Protein AF-A0AAJ3R8R3-F1 (afdb_monomer_lite)

Radius of gyration: 24.09 Å; chains: 1; bounding box: 78×75×66 Å

Structure (mmCIF, N/CA/C/O backbone):
data_AF-A0AAJ3R8R3-F1
#
_entry.id   AF-A0AAJ3R8R3-F1
#
loop_
_atom_site.group_PDB
_atom_site.id
_atom_site.type_symbol
_atom_site.label_atom_id
_atom_site.label_alt_id
_atom_site.label_comp_id
_atom_site.label_asym_id
_atom_site.label_entity_id
_atom_site.label_seq_id
_atom_site.pdbx_PDB_ins_code
_atom_site.Cartn_x
_atom_site.Cartn_y
_atom_site.Cartn_z
_atom_site.occupancy
_atom_site.B_iso_or_equiv
_atom_site.auth_seq_id
_atom_site.auth_comp_id
_atom_site.auth_asym_id
_atom_site.auth_atom_id
_atom_site.pdbx_PDB_model_num
ATOM 1 N N . MET A 1 1 ? 52.084 -50.255 22.410 1.00 31.31 1 MET A N 1
ATOM 2 C CA . MET A 1 1 ? 51.643 -51.134 21.294 1.00 31.31 1 MET A CA 1
ATOM 3 C C . MET A 1 1 ? 50.568 -52.070 21.833 1.00 31.31 1 MET A C 1
ATOM 5 O O . MET A 1 1 ? 50.854 -52.725 22.816 1.00 31.31 1 MET A O 1
ATOM 9 N N . LYS A 1 2 ? 49.337 -52.185 21.329 1.00 36.75 2 LYS A N 1
ATOM 10 C CA . LYS A 1 2 ? 48.644 -51.647 20.146 1.00 36.75 2 LYS A CA 1
ATOM 11 C C . LYS A 1 2 ? 47.173 -51.411 20.532 1.00 36.75 2 LYS A C 1
ATOM 13 O O . LYS A 1 2 ? 46.560 -52.269 21.164 1.00 36.75 2 LYS A O 1
ATOM 18 N N . GLU A 1 3 ? 46.642 -50.258 20.144 1.00 35.78 3 GLU A N 1
ATOM 19 C CA . GLU A 1 3 ? 45.246 -49.856 20.326 1.00 35.78 3 GLU A CA 1
ATOM 20 C C . GLU A 1 3 ? 44.286 -50.652 19.428 1.00 35.78 3 GLU A C 1
ATOM 22 O O . GLU A 1 3 ? 44.607 -51.024 18.298 1.00 35.78 3 GLU A O 1
ATOM 27 N N . LYS A 1 4 ? 43.080 -50.897 19.954 1.00 41.34 4 LYS A N 1
ATOM 28 C CA . LYS A 1 4 ? 41.951 -51.545 19.277 1.00 41.34 4 LYS A CA 1
ATOM 29 C C . LYS A 1 4 ? 41.129 -50.491 18.531 1.00 41.34 4 LYS A C 1
ATOM 31 O O . LYS A 1 4 ? 40.442 -49.695 19.163 1.00 41.34 4 LYS A O 1
ATOM 36 N N . ILE A 1 5 ? 41.130 -50.522 17.199 1.00 40.84 5 ILE A N 1
ATOM 37 C CA . ILE A 1 5 ? 40.278 -49.647 16.378 1.00 40.84 5 ILE A CA 1
ATOM 38 C C . ILE A 1 5 ? 38.958 -50.366 16.060 1.00 40.84 5 ILE A C 1
ATOM 40 O O . ILE A 1 5 ? 38.910 -51.294 15.254 1.00 40.84 5 ILE A O 1
ATOM 44 N N . LYS A 1 6 ? 37.871 -49.915 16.699 1.00 37.34 6 LYS A N 1
ATOM 45 C CA . LYS A 1 6 ? 36.475 -50.260 16.376 1.00 37.34 6 LYS A CA 1
ATOM 46 C C . LYS A 1 6 ? 36.040 -49.453 15.143 1.00 37.34 6 LYS A C 1
ATOM 48 O O . LYS A 1 6 ? 35.915 -48.235 15.219 1.00 37.34 6 LYS A O 1
ATOM 53 N N . ARG A 1 7 ? 35.790 -50.117 14.008 1.00 35.84 7 ARG A N 1
ATOM 54 C CA . ARG A 1 7 ? 35.183 -49.498 12.813 1.00 35.84 7 ARG A CA 1
ATOM 55 C C . ARG A 1 7 ? 33.665 -49.389 12.997 1.00 35.84 7 ARG A C 1
ATOM 57 O O . ARG A 1 7 ? 32.974 -50.397 13.088 1.00 35.84 7 ARG A O 1
ATOM 64 N N . SER A 1 8 ? 33.169 -48.156 13.057 1.00 40.25 8 SER A N 1
ATOM 65 C CA . SER A 1 8 ? 31.746 -47.806 13.040 1.00 40.25 8 SER A CA 1
ATOM 66 C C . SER A 1 8 ? 31.240 -47.775 11.594 1.00 40.25 8 SER A C 1
ATOM 68 O O . SER A 1 8 ? 31.761 -47.026 10.768 1.00 40.25 8 SER A O 1
ATOM 70 N N . ILE A 1 9 ? 30.247 -48.610 11.280 1.00 39.56 9 ILE A N 1
ATOM 71 C CA . ILE A 1 9 ? 29.549 -48.643 9.989 1.00 39.56 9 ILE A CA 1
ATOM 72 C C . ILE A 1 9 ? 28.417 -47.611 10.051 1.00 39.56 9 ILE A C 1
ATOM 74 O O . ILE A 1 9 ? 27.448 -47.779 10.791 1.00 39.56 9 ILE A O 1
ATOM 78 N N . LYS A 1 10 ? 28.540 -46.529 9.278 1.00 35.03 10 LYS A N 1
ATOM 79 C CA . LYS A 1 10 ? 27.526 -45.472 9.175 1.00 35.03 10 LYS A CA 1
ATOM 80 C C . LYS A 1 10 ? 26.473 -45.897 8.141 1.00 35.03 10 LYS A C 1
ATOM 82 O O . LYS A 1 10 ? 26.783 -46.004 6.959 1.00 35.03 10 LYS A O 1
ATOM 87 N N . LYS A 1 11 ? 25.244 -46.176 8.592 1.00 35.88 11 LYS A N 1
ATOM 88 C CA . LYS A 1 11 ? 24.083 -46.461 7.728 1.00 35.88 11 LYS A CA 1
ATOM 89 C C . LYS A 1 11 ? 23.786 -45.248 6.838 1.00 35.88 11 LYS A C 1
ATOM 91 O O . LYS A 1 11 ? 23.573 -44.151 7.349 1.00 35.88 11 LYS A O 1
ATOM 96 N N . ILE A 1 12 ? 23.763 -45.462 5.526 1.00 39.34 12 ILE A N 1
ATOM 97 C CA . ILE A 1 12 ? 23.314 -44.502 4.514 1.00 39.34 12 ILE A CA 1
ATOM 98 C C . ILE A 1 12 ? 21.878 -44.898 4.160 1.00 39.34 12 ILE A C 1
ATOM 100 O O . ILE A 1 12 ? 21.658 -46.000 3.662 1.00 39.34 12 ILE A O 1
ATOM 104 N N . SER A 1 13 ? 20.903 -44.039 4.461 1.00 31.86 13 SER A N 1
ATOM 105 C CA . SER A 1 13 ? 19.534 -44.213 3.961 1.00 31.86 13 SER A CA 1
ATOM 106 C C . SER A 1 13 ? 19.459 -43.771 2.496 1.00 31.86 13 SER A C 1
ATOM 108 O O . SER A 1 13 ? 20.036 -42.734 2.157 1.00 31.86 13 SER A O 1
ATOM 110 N N . PRO A 1 14 ? 18.744 -44.505 1.629 1.00 35.38 14 PRO A N 1
ATOM 111 C CA . PRO A 1 14 ? 18.555 -44.114 0.241 1.00 35.38 14 PRO A CA 1
ATOM 112 C C . PRO A 1 14 ? 17.617 -42.903 0.164 1.00 35.38 14 PRO A C 1
ATOM 114 O O . PRO A 1 14 ? 16.479 -42.944 0.629 1.00 35.38 14 PRO A O 1
ATOM 117 N N . VAL A 1 15 ? 18.108 -41.812 -0.424 1.00 37.81 15 VAL A N 1
ATOM 118 C CA . VAL A 1 15 ? 17.296 -40.647 -0.785 1.00 37.81 15 VAL A CA 1
ATOM 119 C C . VAL A 1 15 ? 16.516 -41.011 -2.046 1.00 37.81 15 VAL A C 1
ATOM 121 O O . VAL A 1 15 ? 17.077 -41.079 -3.137 1.00 37.81 15 VAL A O 1
ATOM 124 N N . GLY A 1 16 ? 15.222 -41.283 -1.885 1.00 33.12 16 GLY A N 1
ATOM 125 C CA . GLY A 1 16 ? 14.287 -41.400 -2.998 1.00 33.12 16 GLY A CA 1
ATOM 126 C C . GLY A 1 16 ? 14.051 -40.026 -3.621 1.00 33.12 16 GLY A C 1
ATOM 127 O O . GLY A 1 16 ? 13.459 -39.149 -2.996 1.00 33.12 16 GLY A O 1
ATOM 128 N N . ILE A 1 17 ? 14.530 -39.836 -4.848 1.00 36.50 17 ILE A N 1
ATOM 129 C CA . ILE A 1 17 ? 14.216 -38.672 -5.677 1.00 36.50 17 ILE A CA 1
ATOM 130 C C . ILE A 1 17 ? 12.823 -38.902 -6.267 1.00 36.50 17 ILE A C 1
ATOM 132 O O . ILE A 1 17 ? 12.661 -39.686 -7.199 1.00 36.50 17 ILE A O 1
ATOM 136 N N . ALA A 1 18 ? 11.817 -38.219 -5.726 1.00 36.91 18 ALA A N 1
ATOM 137 C CA . ALA A 1 18 ? 10.529 -38.061 -6.388 1.00 36.91 18 ALA A CA 1
ATOM 138 C C . ALA A 1 18 ? 10.580 -36.789 -7.250 1.00 36.91 18 ALA A C 1
ATOM 140 O O . ALA A 1 18 ? 10.457 -35.672 -6.753 1.00 36.91 18 ALA A O 1
ATOM 141 N N . MET A 1 19 ? 10.807 -36.974 -8.551 1.00 36.62 19 MET A N 1
ATOM 142 C CA . MET A 1 19 ? 10.540 -35.977 -9.588 1.00 36.62 19 MET A CA 1
ATOM 143 C C . MET A 1 19 ? 9.034 -35.979 -9.870 1.00 36.62 19 MET A C 1
ATOM 145 O O . MET A 1 19 ? 8.511 -36.943 -10.420 1.00 36.62 19 MET A O 1
ATOM 149 N N . GLY A 1 20 ? 8.338 -34.911 -9.487 1.00 28.27 20 GLY A N 1
ATOM 150 C CA . GLY A 1 20 ? 6.910 -34.738 -9.742 1.00 28.27 20 GLY A CA 1
ATOM 151 C C . GLY A 1 20 ? 6.510 -33.283 -9.542 1.00 28.27 20 GLY A C 1
ATOM 152 O O . GLY A 1 20 ? 6.538 -32.767 -8.432 1.00 28.27 20 GLY A O 1
ATOM 153 N N . ILE A 1 21 ? 6.215 -32.615 -10.651 1.00 37.09 21 ILE A N 1
ATOM 154 C CA . ILE A 1 21 ? 5.969 -31.180 -10.787 1.00 37.09 21 ILE A CA 1
ATOM 155 C C . ILE A 1 21 ? 4.691 -30.764 -10.044 1.00 37.09 21 ILE A C 1
ATOM 157 O O . ILE A 1 21 ? 3.623 -31.307 -10.310 1.00 37.09 21 ILE A O 1
ATOM 161 N N . LEU A 1 22 ? 4.777 -29.713 -9.223 1.00 26.36 22 LEU A N 1
ATOM 162 C CA . LEU A 1 22 ? 3.647 -28.819 -8.967 1.00 26.36 22 LEU A CA 1
ATOM 163 C C . LEU A 1 22 ? 4.169 -27.382 -8.833 1.00 26.36 22 LEU A C 1
ATOM 165 O O . LEU A 1 22 ? 4.669 -26.968 -7.789 1.00 26.36 22 LEU A O 1
ATOM 169 N N . PHE A 1 23 ? 4.089 -26.620 -9.925 1.00 32.09 23 PHE A N 1
ATOM 170 C CA . PHE A 1 23 ? 4.311 -25.177 -9.896 1.00 32.09 23 PHE A CA 1
ATOM 171 C C . PHE A 1 23 ? 3.122 -24.503 -9.206 1.00 32.09 23 PHE A C 1
ATOM 173 O O . PHE A 1 23 ? 2.176 -24.068 -9.855 1.00 32.09 23 PHE A O 1
ATOM 180 N N . SER A 1 24 ? 3.186 -24.376 -7.886 1.00 27.67 24 SER A N 1
ATOM 181 C CA . SER A 1 24 ? 2.557 -23.257 -7.190 1.00 27.67 24 SER A CA 1
ATOM 182 C C . SER A 1 24 ? 3.660 -22.251 -6.878 1.00 27.67 24 SER A C 1
ATOM 184 O O . SER A 1 24 ? 4.402 -22.417 -5.909 1.00 27.67 24 SER A O 1
ATOM 186 N N . PHE A 1 25 ? 3.805 -21.215 -7.706 1.00 30.83 25 PHE A N 1
ATOM 187 C CA . PHE A 1 25 ? 4.565 -20.023 -7.328 1.00 30.83 25 PHE A CA 1
ATOM 188 C C . PHE A 1 25 ? 3.803 -19.286 -6.217 1.00 30.83 25 PHE A C 1
ATOM 190 O O . PHE A 1 25 ? 3.209 -18.243 -6.452 1.00 30.83 25 PHE A O 1
ATOM 197 N N . ASN A 1 26 ? 3.836 -19.818 -4.998 1.00 33.19 26 ASN A N 1
ATOM 198 C CA . ASN A 1 26 ? 3.834 -18.971 -3.818 1.00 33.19 26 ASN A CA 1
ATOM 199 C C . ASN A 1 26 ? 5.307 -18.792 -3.458 1.00 33.19 26 ASN A C 1
ATOM 201 O O . ASN A 1 26 ? 5.877 -19.673 -2.807 1.00 33.19 26 ASN A O 1
ATOM 205 N N . PRO A 1 27 ? 5.979 -17.713 -3.906 1.00 33.25 27 PRO A N 1
ATOM 206 C CA . PRO A 1 27 ? 7.233 -17.369 -3.275 1.00 33.25 27 PRO A CA 1
ATOM 207 C C . PRO A 1 27 ? 6.868 -17.101 -1.819 1.00 33.25 27 PRO A C 1
ATOM 209 O O . PRO A 1 27 ? 6.157 -16.145 -1.528 1.00 33.25 27 PRO A O 1
ATOM 212 N N . ILE A 1 28 ? 7.296 -17.982 -0.916 1.00 33.69 28 ILE A N 1
ATOM 213 C CA . ILE A 1 28 ? 7.279 -17.701 0.514 1.00 33.69 28 ILE A CA 1
ATOM 214 C C . ILE A 1 28 ? 8.144 -16.452 0.662 1.00 33.69 28 ILE A C 1
ATOM 216 O O . ILE A 1 28 ? 9.376 -16.523 0.665 1.00 33.69 28 ILE A O 1
ATOM 220 N N . THR A 1 29 ? 7.503 -15.287 0.681 1.00 42.97 29 THR A N 1
ATOM 221 C CA . THR A 1 29 ? 8.125 -14.027 1.038 1.00 42.97 29 THR A CA 1
ATOM 222 C C . THR A 1 29 ? 8.655 -14.233 2.443 1.00 42.97 29 THR A C 1
ATOM 224 O O . THR A 1 29 ? 7.898 -14.361 3.403 1.00 42.97 29 THR A O 1
ATOM 227 N N . LYS A 1 30 ? 9.980 -14.345 2.574 1.00 35.94 30 LYS A N 1
ATOM 228 C CA . LYS A 1 30 ? 10.634 -14.311 3.879 1.00 35.94 30 LYS A CA 1
ATOM 229 C C . LYS A 1 30 ? 10.468 -12.900 4.425 1.00 35.94 30 LYS A C 1
ATOM 231 O O . LYS A 1 30 ? 11.287 -12.019 4.179 1.00 35.94 30 LYS A O 1
ATOM 236 N N . HIS A 1 31 ? 9.364 -12.691 5.123 1.00 49.00 31 HIS A N 1
ATOM 237 C CA . HIS A 1 31 ? 9.111 -11.499 5.905 1.00 49.00 31 HIS A CA 1
ATOM 238 C C . HIS A 1 31 ? 10.195 -11.404 6.983 1.00 49.00 31 HIS A C 1
ATOM 240 O O . HIS A 1 31 ? 10.343 -12.304 7.812 1.00 49.00 31 HIS A O 1
ATOM 246 N N . LYS A 1 32 ? 10.998 -10.336 6.958 1.00 50.78 32 LYS A N 1
ATOM 247 C CA . LYS A 1 32 ? 11.894 -10.017 8.073 1.00 50.78 32 LYS A CA 1
ATOM 248 C C . LYS A 1 32 ? 11.015 -9.496 9.206 1.00 50.78 32 LYS A C 1
ATOM 250 O O . LYS A 1 32 ? 10.553 -8.357 9.173 1.00 50.78 32 LYS A O 1
ATOM 255 N N . VAL A 1 33 ? 10.723 -10.375 10.157 1.00 49.41 33 VAL A N 1
ATOM 256 C CA . VAL A 1 33 ? 9.962 -10.066 11.373 1.00 49.41 33 VAL A CA 1
ATOM 257 C C . VAL A 1 33 ? 10.793 -9.107 12.229 1.00 49.41 33 VAL A C 1
ATOM 259 O O . VAL A 1 33 ? 11.976 -9.367 12.466 1.00 49.41 33 VAL A O 1
ATOM 262 N N . LYS A 1 34 ? 10.213 -7.979 12.659 1.00 50.12 34 LYS A N 1
ATOM 263 C CA . LYS A 1 34 ? 10.862 -7.056 13.602 1.00 50.12 34 LYS A CA 1
ATOM 264 C C . LYS A 1 34 ? 10.265 -7.262 14.990 1.00 50.12 34 LYS A C 1
ATOM 266 O O . LYS A 1 34 ? 9.080 -7.060 15.192 1.00 50.12 34 LYS A O 1
ATOM 271 N N . ALA A 1 35 ? 11.125 -7.620 15.935 1.00 37.25 35 ALA A N 1
ATOM 272 C CA . ALA A 1 35 ? 10.777 -8.217 17.223 1.00 37.25 35 ALA A CA 1
ATOM 273 C C . ALA A 1 35 ? 10.033 -7.333 18.251 1.00 37.25 35 ALA A C 1
ATOM 275 O O . ALA A 1 35 ? 9.849 -7.795 19.368 1.00 37.25 35 ALA A O 1
ATOM 276 N N . ASP A 1 36 ? 9.624 -6.099 17.937 1.00 39.09 36 ASP A N 1
ATOM 277 C CA . ASP A 1 36 ? 9.256 -5.129 18.989 1.00 39.09 36 ASP A CA 1
ATOM 278 C C . ASP A 1 36 ? 7.780 -4.686 19.014 1.00 39.09 36 ASP A C 1
ATOM 280 O O . ASP A 1 36 ? 7.399 -3.875 19.849 1.00 39.09 36 ASP A O 1
ATOM 284 N N . VAL A 1 37 ? 6.910 -5.168 18.113 1.00 53.78 37 VAL A N 1
ATOM 285 C CA . VAL A 1 37 ? 5.520 -4.649 18.042 1.00 53.78 37 VAL A CA 1
ATOM 286 C C . VAL A 1 37 ? 4.477 -5.695 17.610 1.00 53.78 37 VAL A C 1
ATOM 288 O O . VAL A 1 37 ? 3.338 -5.340 17.297 1.00 53.78 37 VAL A O 1
ATOM 291 N N . ASP A 1 38 ? 4.831 -6.979 17.582 1.00 59.72 38 ASP A N 1
ATOM 292 C CA . ASP A 1 38 ? 3.936 -8.020 17.070 1.00 59.72 38 ASP A CA 1
ATOM 293 C C . ASP A 1 38 ? 3.019 -8.560 18.175 1.00 59.72 38 ASP A C 1
ATOM 295 O O . ASP A 1 38 ? 3.469 -8.943 19.256 1.00 59.72 38 ASP A O 1
ATOM 299 N N . THR A 1 39 ? 1.720 -8.605 17.890 1.00 73.19 39 THR A N 1
ATOM 300 C CA . THR A 1 39 ? 0.738 -9.359 18.676 1.00 73.19 39 THR A CA 1
ATOM 301 C C . THR A 1 39 ? 0.303 -10.591 17.877 1.00 73.19 39 THR A C 1
ATOM 303 O O . THR A 1 39 ? 0.717 -10.780 16.732 1.00 73.19 39 THR A O 1
ATOM 306 N N . ARG A 1 40 ? -0.511 -11.483 18.452 1.00 78.69 40 ARG A N 1
ATOM 307 C CA . ARG A 1 40 ? -1.018 -12.640 17.684 1.00 78.69 40 ARG A CA 1
ATOM 308 C C . ARG A 1 40 ? -1.893 -12.193 16.511 1.00 78.69 40 ARG A C 1
ATOM 310 O O . ARG A 1 40 ? -1.957 -12.866 15.487 1.00 78.69 40 ARG A O 1
ATOM 317 N N . GLU A 1 41 ? -2.532 -11.046 16.679 1.00 86.81 41 GLU A N 1
ATOM 318 C CA . GLU A 1 41 ? -3.542 -10.480 15.803 1.00 86.81 41 GLU A CA 1
ATOM 319 C C . GLU A 1 41 ? -2.948 -9.498 14.787 1.00 86.81 41 GLU A C 1
ATOM 321 O O . GLU A 1 41 ? -3.531 -9.300 13.721 1.00 86.81 41 GLU A O 1
ATOM 326 N N . THR A 1 42 ? -1.796 -8.883 15.088 1.00 89.75 42 THR A N 1
ATOM 327 C CA . THR A 1 42 ? -1.145 -7.906 14.205 1.00 89.75 42 THR A CA 1
ATOM 328 C C . THR A 1 42 ? 0.361 -8.121 14.089 1.00 89.75 42 THR A C 1
ATOM 330 O O . THR A 1 42 ? 1.045 -8.344 15.083 1.00 89.75 42 THR A O 1
ATOM 333 N N . ILE A 1 43 ? 0.894 -8.020 12.868 1.00 92.44 43 ILE A N 1
ATOM 334 C CA . ILE A 1 43 ? 2.323 -8.210 12.577 1.00 92.44 43 ILE A CA 1
ATOM 335 C C . ILE A 1 43 ? 2.863 -7.023 11.783 1.00 92.44 43 ILE A C 1
ATOM 337 O O . ILE A 1 43 ? 2.332 -6.691 10.722 1.00 92.44 43 ILE A O 1
ATOM 341 N N . LEU A 1 44 ? 3.951 -6.411 12.248 1.00 93.62 44 LEU A N 1
ATOM 342 C CA . LEU A 1 44 ? 4.659 -5.353 11.533 1.00 93.62 44 LEU A CA 1
ATOM 343 C C . LEU A 1 44 ? 5.847 -5.935 10.756 1.00 93.62 44 LEU A C 1
ATOM 345 O O . LEU A 1 44 ? 6.810 -6.453 11.321 1.00 93.62 44 LEU A O 1
ATOM 349 N N . THR A 1 45 ? 5.829 -5.800 9.431 1.00 93.50 45 THR A N 1
ATOM 350 C CA . THR A 1 45 ? 6.860 -6.391 8.568 1.00 93.50 45 THR A CA 1
ATOM 351 C C . THR A 1 45 ? 7.242 -5.507 7.375 1.00 93.50 45 THR A C 1
ATOM 353 O O . THR A 1 45 ? 6.780 -4.374 7.243 1.00 93.50 45 THR A O 1
ATOM 356 N N . THR A 1 46 ? 8.150 -6.000 6.532 1.00 92.88 46 THR A N 1
ATOM 357 C CA . THR A 1 46 ? 8.608 -5.382 5.279 1.00 92.88 46 THR A CA 1
ATOM 358 C C . THR A 1 46 ? 8.158 -6.209 4.064 1.00 92.88 46 THR A C 1
ATOM 360 O O . THR A 1 46 ? 7.398 -7.176 4.202 1.00 92.88 46 THR A O 1
ATOM 363 N N . PHE A 1 47 ? 8.579 -5.822 2.856 1.00 90.44 47 PHE A N 1
ATOM 364 C CA . PHE A 1 47 ? 8.097 -6.385 1.584 1.00 90.44 47 PHE A CA 1
ATOM 365 C C . PHE A 1 47 ? 9.035 -7.446 0.980 1.00 90.44 47 PHE A C 1
ATOM 367 O O . PHE A 1 47 ? 8.769 -7.971 -0.105 1.00 90.44 47 PHE A O 1
ATOM 374 N N . GLY A 1 48 ? 10.124 -7.774 1.679 1.00 88.12 48 GLY A N 1
ATOM 375 C CA . GLY A 1 48 ? 11.152 -8.710 1.230 1.00 88.12 48 GLY A CA 1
ATOM 376 C C . GLY A 1 48 ? 12.261 -8.036 0.421 1.00 88.12 48 GLY A C 1
ATOM 377 O O . GLY A 1 48 ? 12.132 -6.896 -0.022 1.00 88.12 48 GLY A O 1
ATOM 378 N N . ASP A 1 49 ? 13.362 -8.761 0.214 1.00 87.56 49 ASP A N 1
ATOM 379 C CA . ASP A 1 49 ? 14.654 -8.179 -0.181 1.00 87.56 49 ASP A CA 1
ATOM 380 C C . ASP A 1 49 ? 14.613 -7.325 -1.467 1.00 87.56 49 ASP A C 1
ATOM 382 O O . ASP A 1 49 ? 15.241 -6.264 -1.500 1.00 87.56 49 ASP A O 1
ATOM 386 N N . THR A 1 50 ? 13.836 -7.724 -2.487 1.00 88.94 50 THR A N 1
ATOM 387 C CA . THR A 1 50 ? 13.644 -6.950 -3.733 1.00 88.94 50 THR A CA 1
ATOM 388 C C . THR A 1 50 ? 13.148 -5.533 -3.451 1.00 88.94 50 THR A C 1
ATOM 390 O O . THR A 1 50 ? 13.749 -4.540 -3.862 1.00 88.94 50 THR A O 1
ATOM 393 N N . TYR A 1 51 ? 12.020 -5.439 -2.745 1.00 90.88 51 TYR A N 1
ATOM 394 C CA . TYR A 1 51 ? 11.351 -4.175 -2.477 1.00 90.88 51 TYR A CA 1
ATOM 395 C C . TYR A 1 51 ? 12.097 -3.405 -1.392 1.00 90.88 51 TYR A C 1
ATOM 397 O O . TYR A 1 51 ? 12.262 -2.200 -1.524 1.00 90.88 51 TYR A O 1
ATOM 405 N N . ASP A 1 52 ? 12.620 -4.086 -0.373 1.00 90.69 52 ASP A N 1
ATOM 406 C CA . ASP A 1 52 ? 13.394 -3.463 0.702 1.00 90.69 52 ASP A CA 1
ATOM 407 C C . ASP A 1 52 ? 14.665 -2.786 0.164 1.00 90.69 52 ASP A C 1
ATOM 409 O O . ASP A 1 52 ? 15.067 -1.736 0.666 1.00 90.69 52 ASP A O 1
ATOM 413 N N . THR A 1 53 ? 15.290 -3.362 -0.868 1.00 92.38 53 THR A N 1
ATOM 414 C CA . THR A 1 53 ? 16.415 -2.735 -1.579 1.00 92.38 53 THR A CA 1
ATOM 415 C C . THR A 1 53 ? 15.933 -1.548 -2.404 1.00 92.38 53 THR A C 1
ATOM 417 O O . THR A 1 53 ? 16.450 -0.444 -2.246 1.00 92.38 53 THR A O 1
ATOM 420 N N . PHE A 1 54 ? 14.892 -1.741 -3.220 1.00 92.38 54 PHE A N 1
ATOM 421 C CA . PHE A 1 54 ? 14.321 -0.681 -4.052 1.00 92.38 54 PHE A CA 1
ATOM 422 C C . PHE A 1 54 ? 13.894 0.550 -3.238 1.00 92.38 54 PHE A C 1
ATOM 424 O O . PHE A 1 54 ? 14.124 1.686 -3.647 1.00 92.38 54 PHE A O 1
ATOM 431 N N . LEU A 1 55 ? 13.287 0.351 -2.072 1.00 91.44 55 LEU A N 1
ATOM 432 C CA . LEU A 1 55 ? 12.783 1.421 -1.208 1.00 91.44 55 LEU A CA 1
ATOM 433 C C . LEU A 1 55 ? 13.901 2.219 -0.522 1.00 91.44 55 LEU A C 1
ATOM 435 O O . LEU A 1 55 ? 13.661 3.334 -0.070 1.00 91.44 55 LEU A O 1
ATOM 439 N N . LYS A 1 56 ? 15.127 1.688 -0.490 1.00 92.19 56 LYS A N 1
ATOM 440 C CA . LYS A 1 56 ? 16.325 2.395 -0.009 1.00 92.19 56 LYS A CA 1
ATOM 441 C C . LYS A 1 56 ? 17.085 3.119 -1.116 1.00 92.19 56 LYS A C 1
ATOM 443 O O . LYS A 1 56 ? 17.983 3.901 -0.812 1.00 92.19 56 LYS A O 1
ATOM 448 N N . GLU A 1 57 ? 16.771 2.851 -2.384 1.00 90.62 57 GLU A N 1
ATOM 449 C CA . GLU A 1 57 ? 17.385 3.575 -3.495 1.00 90.62 57 GLU A CA 1
ATOM 450 C C . GLU A 1 57 ? 17.077 5.077 -3.398 1.00 90.62 57 GLU A C 1
ATOM 452 O O . GLU A 1 57 ? 15.971 5.442 -2.983 1.00 90.62 57 GLU A O 1
ATOM 457 N N . PRO A 1 58 ? 17.995 5.949 -3.855 1.00 89.00 58 PRO A N 1
ATOM 458 C CA . PRO A 1 58 ? 17.741 7.378 -3.936 1.00 89.00 58 PRO A CA 1
ATOM 459 C C . PRO A 1 58 ? 16.449 7.694 -4.690 1.00 89.00 58 PRO A C 1
ATOM 461 O O . PRO A 1 58 ? 16.062 7.006 -5.644 1.00 89.00 58 PRO A O 1
ATOM 464 N N . PHE A 1 59 ? 15.789 8.768 -4.270 1.00 89.31 59 PHE A N 1
ATOM 465 C CA . PHE A 1 59 ? 14.609 9.261 -4.954 1.00 89.31 59 PHE A CA 1
ATOM 466 C C . PHE A 1 59 ? 14.939 9.649 -6.400 1.00 89.31 59 PHE A C 1
ATOM 468 O O . PHE A 1 59 ? 15.907 10.357 -6.677 1.00 89.31 59 PHE A O 1
ATOM 475 N N . VAL A 1 60 ? 14.104 9.183 -7.326 1.00 86.12 60 VAL A N 1
ATOM 476 C CA . VAL A 1 60 ? 14.153 9.540 -8.743 1.00 86.12 60 VAL A CA 1
ATOM 477 C C . VAL A 1 60 ? 12.751 9.951 -9.147 1.00 86.12 60 VAL A C 1
ATOM 479 O O . VAL A 1 60 ? 11.800 9.194 -8.941 1.00 86.12 60 VAL A O 1
ATOM 482 N N . ILE A 1 61 ? 12.629 11.129 -9.756 1.00 88.12 61 ILE A N 1
ATOM 483 C CA . ILE A 1 61 ? 11.348 11.644 -10.235 1.00 88.12 61 ILE A CA 1
ATOM 484 C C . ILE A 1 61 ? 10.900 10.793 -11.426 1.00 88.12 61 ILE A C 1
ATOM 486 O O . ILE A 1 61 ? 11.365 10.960 -12.551 1.00 88.12 61 ILE A O 1
ATOM 490 N N . LEU A 1 62 ? 10.004 9.845 -11.161 1.00 87.62 62 LEU A N 1
ATOM 491 C CA . LEU A 1 62 ? 9.353 9.017 -12.182 1.00 87.62 62 LEU A CA 1
ATOM 492 C C . LEU A 1 62 ? 7.893 9.392 -12.389 1.00 87.62 62 LEU A C 1
ATOM 494 O O . LEU A 1 62 ? 7.287 8.948 -13.355 1.00 87.62 62 LEU A O 1
ATOM 498 N N . LEU A 1 63 ? 7.323 10.153 -11.466 1.00 92.88 63 LEU A N 1
ATOM 499 C CA . LEU A 1 63 ? 5.962 10.670 -11.431 1.00 92.88 63 LEU A CA 1
ATOM 500 C C . LEU A 1 63 ? 6.088 12.111 -10.935 1.00 92.88 63 LEU A C 1
ATOM 502 O O . LEU A 1 63 ? 6.978 12.365 -10.132 1.00 92.88 63 LEU A O 1
ATOM 506 N N . SER A 1 64 ? 5.281 13.055 -11.416 1.00 93.12 64 SER A N 1
ATOM 507 C CA . SER A 1 64 ? 5.318 14.410 -10.853 1.00 93.12 64 SER A CA 1
ATOM 508 C C . SER A 1 64 ? 4.649 14.434 -9.480 1.00 93.12 64 SER A C 1
ATOM 510 O O . SER A 1 64 ? 3.772 13.621 -9.199 1.00 93.12 64 SER A O 1
ATOM 512 N N . GLU A 1 65 ? 5.009 15.401 -8.640 1.00 94.88 65 GLU A N 1
ATOM 513 C CA . GLU A 1 65 ? 4.374 15.570 -7.330 1.00 94.88 65 GLU A CA 1
ATOM 514 C C . GLU A 1 65 ? 2.864 15.817 -7.452 1.00 94.88 65 GLU A C 1
ATOM 516 O O . GLU A 1 65 ? 2.082 15.245 -6.702 1.00 94.88 65 GLU A O 1
ATOM 521 N N . GLN A 1 66 ? 2.438 16.613 -8.439 1.00 94.50 66 GLN A N 1
ATOM 522 C CA . GLN A 1 66 ? 1.019 16.852 -8.708 1.00 94.50 66 GLN A CA 1
ATOM 523 C C . GLN A 1 66 ? 0.284 15.543 -9.024 1.00 94.50 66 GLN A C 1
ATOM 525 O O . GLN A 1 66 ? -0.771 15.276 -8.458 1.00 94.50 66 GLN A O 1
ATOM 530 N N . SER A 1 67 ? 0.880 14.687 -9.854 1.00 94.06 67 SER A N 1
ATOM 531 C CA . SER A 1 67 ? 0.308 13.372 -10.157 1.00 94.06 67 SER A CA 1
ATOM 532 C C . SER A 1 67 ? 0.324 12.468 -8.916 1.00 94.06 67 SER A C 1
ATOM 534 O O . SER A 1 67 ? -0.645 11.781 -8.629 1.00 94.06 67 SER A O 1
ATOM 536 N N . ALA A 1 68 ? 1.387 12.504 -8.108 1.00 93.44 68 ALA A N 1
ATOM 537 C CA . ALA A 1 68 ? 1.459 11.753 -6.852 1.00 93.44 68 ALA A CA 1
ATOM 538 C C . ALA A 1 68 ? 0.436 12.222 -5.801 1.00 93.44 68 ALA A C 1
ATOM 540 O O . ALA A 1 68 ? 0.059 11.437 -4.931 1.00 93.44 68 ALA A O 1
ATOM 541 N N . LYS A 1 69 ? -0.015 13.479 -5.877 1.00 95.31 69 LYS A N 1
ATOM 542 C CA . LYS A 1 69 ? -1.046 14.067 -5.011 1.00 95.31 69 LYS A CA 1
ATOM 543 C C . LYS A 1 69 ? -2.466 13.733 -5.455 1.00 95.31 69 LYS A C 1
ATOM 545 O O . LYS A 1 69 ? -3.307 13.510 -4.592 1.00 95.31 69 LYS A O 1
ATOM 550 N N . TYR A 1 70 ? -2.726 13.721 -6.762 1.00 94.50 70 TYR A N 1
ATOM 551 C CA . TYR A 1 70 ? -4.097 13.733 -7.284 1.00 94.50 70 TYR A CA 1
ATOM 552 C C . TYR A 1 70 ? -4.457 12.542 -8.176 1.00 94.50 70 TYR A C 1
ATOM 554 O O . TYR A 1 70 ? -5.637 12.212 -8.283 1.00 94.50 70 TYR A O 1
ATOM 562 N N . ASP A 1 71 ? -3.483 11.870 -8.794 1.00 95.31 71 ASP A N 1
ATOM 563 C CA . ASP A 1 71 ? -3.777 10.706 -9.626 1.00 95.31 71 ASP A CA 1
ATOM 564 C C . ASP A 1 71 ? -4.039 9.482 -8.752 1.00 95.31 71 ASP A C 1
ATOM 566 O O . ASP A 1 71 ? -3.323 9.206 -7.784 1.00 95.31 71 ASP A O 1
ATOM 570 N N . TYR A 1 72 ? -5.028 8.695 -9.171 1.00 95.38 72 TYR A N 1
ATOM 571 C CA . TYR A 1 72 ? -5.481 7.499 -8.471 1.00 95.38 72 TYR A CA 1
ATOM 572 C C . TYR A 1 72 ? -5.482 6.288 -9.411 1.00 95.38 72 TYR A C 1
ATOM 574 O O . TYR A 1 72 ? -6.527 5.759 -9.785 1.00 95.38 72 TYR A O 1
ATOM 582 N N . THR A 1 73 ? -4.291 5.887 -9.872 1.00 96.00 73 THR A N 1
ATOM 583 C CA . THR A 1 73 ? -4.129 4.850 -10.909 1.00 96.00 73 THR A CA 1
ATOM 584 C C . THR A 1 73 ? -3.124 3.773 -10.510 1.00 96.00 73 THR A C 1
ATOM 586 O O . THR A 1 73 ? -2.196 4.027 -9.745 1.00 96.00 73 THR A O 1
ATOM 589 N N . ALA A 1 74 ? -3.266 2.571 -11.070 1.00 96.38 74 ALA A N 1
ATOM 590 C CA . ALA A 1 74 ? -2.377 1.441 -10.789 1.00 96.38 74 ALA A CA 1
ATOM 591 C C . ALA A 1 74 ? -0.916 1.678 -11.230 1.00 96.38 74 ALA A C 1
ATOM 593 O O . ALA A 1 74 ? 0.025 1.158 -10.632 1.00 96.38 74 ALA A O 1
ATOM 594 N N . ASN A 1 75 ? -0.694 2.552 -12.220 1.00 95.38 75 ASN A N 1
ATOM 595 C CA . ASN A 1 75 ? 0.650 2.973 -12.626 1.00 95.38 75 ASN A CA 1
ATOM 596 C C . ASN A 1 75 ? 1.390 3.758 -11.530 1.00 95.38 75 ASN A C 1
ATOM 598 O O . ASN A 1 75 ? 2.595 3.984 -11.660 1.00 95.38 75 ASN A O 1
ATOM 602 N N . ASN A 1 76 ? 0.718 4.184 -10.460 1.00 96.19 76 ASN A N 1
ATOM 603 C CA . ASN A 1 76 ? 1.363 4.841 -9.326 1.00 96.19 76 ASN A CA 1
ATOM 604 C C . ASN A 1 76 ? 2.015 3.847 -8.352 1.00 96.19 76 ASN A C 1
ATOM 606 O O . ASN A 1 76 ? 2.780 4.275 -7.483 1.00 96.19 76 ASN A O 1
ATOM 610 N N . GLU A 1 77 ? 1.788 2.538 -8.504 1.00 96.88 77 GLU A N 1
ATOM 611 C CA . GLU A 1 77 ? 2.456 1.536 -7.675 1.00 96.88 77 GLU A CA 1
ATOM 612 C C . GLU A 1 77 ? 3.984 1.612 -7.847 1.00 96.88 77 GLU A C 1
ATOM 614 O O . GLU A 1 77 ? 4.497 1.776 -8.954 1.00 96.88 77 GLU A O 1
ATOM 619 N N . ASN A 1 78 ? 4.717 1.539 -6.734 1.00 95.12 78 ASN A N 1
ATOM 620 C CA . ASN A 1 78 ? 6.168 1.731 -6.622 1.00 95.12 78 ASN A CA 1
ATOM 621 C C . ASN A 1 78 ? 6.671 3.125 -7.063 1.00 95.12 78 ASN A C 1
ATOM 623 O O . ASN A 1 78 ? 7.879 3.331 -7.186 1.00 95.12 78 ASN A O 1
ATOM 627 N N . ARG A 1 79 ? 5.768 4.091 -7.291 1.00 95.06 79 ARG A N 1
ATOM 628 C CA . ARG A 1 79 ? 6.087 5.490 -7.644 1.00 95.06 79 ARG A CA 1
ATOM 629 C C . ARG A 1 79 ? 5.509 6.485 -6.635 1.00 95.06 79 ARG A C 1
ATOM 631 O O . ARG A 1 79 ? 6.243 7.358 -6.187 1.00 95.06 79 ARG A O 1
ATOM 638 N N . ALA A 1 80 ? 4.242 6.332 -6.245 1.00 96.06 80 ALA A N 1
ATOM 639 C CA . ALA A 1 80 ? 3.585 7.127 -5.197 1.00 96.06 80 ALA A CA 1
ATOM 640 C C . ALA A 1 80 ? 3.025 6.293 -4.041 1.00 96.06 80 ALA A C 1
ATOM 642 O O . ALA A 1 80 ? 2.796 6.843 -2.970 1.00 96.06 80 ALA A O 1
ATOM 643 N N . TYR A 1 81 ? 2.825 4.988 -4.227 1.00 97.31 81 TYR A N 1
ATOM 644 C CA . TYR A 1 81 ? 2.415 4.082 -3.157 1.00 97.31 81 TYR A CA 1
ATOM 645 C C . TYR A 1 81 ? 3.079 2.715 -3.318 1.00 97.31 81 TYR A C 1
ATOM 647 O O . TYR A 1 81 ? 3.576 2.380 -4.393 1.00 97.31 81 TYR A O 1
ATOM 655 N N . LYS A 1 82 ? 3.048 1.893 -2.267 1.00 96.94 82 LYS A N 1
ATOM 656 C CA . LYS A 1 82 ? 3.393 0.470 -2.344 1.00 96.94 82 LYS A CA 1
ATOM 657 C C . LYS A 1 82 ? 2.212 -0.348 -1.859 1.00 96.94 82 LYS A C 1
ATOM 659 O O . LYS A 1 82 ? 1.788 -0.155 -0.728 1.00 96.94 82 LYS A O 1
ATOM 664 N N . ALA A 1 83 ? 1.701 -1.259 -2.681 1.00 97.38 83 ALA A N 1
ATOM 665 C CA . ALA A 1 83 ? 0.636 -2.157 -2.248 1.00 97.38 83 ALA A CA 1
ATOM 666 C C . ALA A 1 83 ? 1.100 -3.060 -1.091 1.00 97.38 83 ALA A C 1
ATOM 668 O O . ALA A 1 83 ? 2.260 -3.505 -1.123 1.00 97.38 83 ALA A O 1
ATOM 669 N N . PRO A 1 84 ? 0.236 -3.348 -0.100 1.00 97.19 84 PRO A N 1
ATOM 670 C CA . PRO A 1 84 ? 0.515 -4.371 0.895 1.00 97.19 84 PRO A CA 1
ATOM 671 C C . PRO A 1 84 ? 0.658 -5.748 0.235 1.00 97.19 84 PRO A C 1
ATOM 673 O O . PRO A 1 84 ? 0.333 -5.945 -0.935 1.00 97.19 84 PRO A O 1
ATOM 676 N N . THR A 1 85 ? 1.169 -6.715 0.987 1.00 94.31 85 THR A N 1
ATOM 677 C CA . THR A 1 85 ? 1.140 -8.117 0.558 1.00 94.31 85 THR A CA 1
ATOM 678 C C . THR A 1 85 ? -0.289 -8.639 0.684 1.00 94.31 85 THR A C 1
ATOM 680 O O . THR A 1 85 ? -0.920 -8.451 1.720 1.00 94.31 85 THR A O 1
ATOM 683 N N . PHE A 1 86 ? -0.796 -9.267 -0.374 1.00 96.44 86 PHE A N 1
ATOM 684 C CA . PHE A 1 86 ? -2.138 -9.845 -0.411 1.00 96.44 86 PHE A CA 1
ATOM 685 C C . PHE A 1 86 ? -2.052 -11.345 -0.135 1.00 96.44 86 PHE A C 1
ATOM 687 O O . PHE A 1 86 ? -1.580 -12.101 -0.984 1.00 96.44 86 PHE A O 1
ATOM 694 N N . ASN A 1 87 ? -2.491 -11.763 1.051 1.00 94.94 87 ASN A N 1
ATOM 695 C CA . ASN A 1 87 ? -2.530 -13.157 1.476 1.00 94.94 87 ASN A CA 1
ATOM 696 C C . ASN A 1 87 ? -3.883 -13.466 2.113 1.00 94.94 87 ASN A C 1
ATOM 698 O O . ASN A 1 87 ? -4.436 -12.651 2.849 1.00 94.94 87 ASN A O 1
ATOM 702 N N . LYS A 1 88 ? -4.389 -14.683 1.895 1.00 96.44 88 LYS A N 1
ATOM 703 C CA . LYS A 1 88 ? -5.557 -15.176 2.634 1.00 96.44 88 LYS A CA 1
ATOM 704 C C . LYS A 1 88 ? -5.258 -15.223 4.132 1.00 96.44 88 LYS A C 1
ATOM 706 O O . LYS A 1 88 ? -4.188 -15.670 4.536 1.00 96.44 88 LYS A O 1
ATOM 711 N N . GLY A 1 89 ? -6.232 -14.805 4.927 1.00 96.25 89 GLY A N 1
ATOM 712 C CA . GLY A 1 89 ? -6.138 -14.658 6.375 1.00 96.25 89 GLY A CA 1
ATOM 713 C C . GLY A 1 89 ? -5.483 -13.353 6.834 1.00 96.25 89 GLY A C 1
ATOM 714 O O . GLY A 1 89 ? -5.292 -13.184 8.033 1.00 96.25 89 GLY A O 1
ATOM 715 N N . GLU A 1 90 ? -5.119 -12.444 5.923 1.00 96.31 90 GLU A N 1
ATOM 716 C CA . GLU A 1 90 ? -4.403 -11.212 6.262 1.00 96.31 90 GLU A CA 1
ATOM 717 C C . GLU A 1 90 ? -5.025 -9.992 5.566 1.00 96.31 90 GLU A C 1
ATOM 719 O O . GLU A 1 90 ? -5.350 -10.022 4.378 1.00 96.31 90 GLU A O 1
ATOM 724 N N . PHE A 1 91 ? -5.144 -8.886 6.299 1.00 98.06 91 PHE A N 1
ATOM 725 C CA . PHE A 1 91 ? -5.445 -7.566 5.751 1.00 98.06 91 PHE A CA 1
ATOM 726 C C . PHE A 1 91 ? -4.244 -6.644 5.954 1.00 98.06 91 PHE A C 1
ATOM 728 O O . PHE A 1 91 ? -3.785 -6.446 7.078 1.00 98.06 91 PHE A O 1
ATOM 735 N N . GLY A 1 92 ? -3.716 -6.085 4.867 1.00 97.75 92 GLY A N 1
ATOM 736 C CA . GLY A 1 92 ? -2.484 -5.303 4.907 1.00 97.75 92 GLY A CA 1
ATOM 737 C C . GLY A 1 92 ? -2.702 -3.792 4.837 1.00 97.75 92 GLY A C 1
ATOM 738 O O . GLY A 1 92 ? -3.487 -3.302 4.025 1.00 97.75 92 GLY A O 1
ATOM 739 N N . ILE A 1 93 ? -1.938 -3.053 5.643 1.00 98.44 93 ILE A N 1
ATOM 740 C CA . ILE A 1 93 ? -1.824 -1.590 5.607 1.00 98.44 93 ILE A CA 1
ATOM 741 C C . ILE A 1 93 ? -0.350 -1.234 5.426 1.00 98.44 93 ILE A C 1
ATOM 743 O O . ILE A 1 93 ? 0.459 -1.446 6.327 1.00 98.44 93 ILE A O 1
ATOM 747 N N . SER A 1 94 ? 0.025 -0.700 4.271 1.00 98.31 94 SER A N 1
ATOM 748 C CA . SER A 1 94 ? 1.399 -0.300 3.954 1.00 98.31 94 SER A CA 1
ATOM 749 C C . SER A 1 94 ? 1.630 1.199 4.119 1.00 98.31 94 SER A C 1
ATOM 751 O O . SER A 1 94 ? 0.704 2.002 4.022 1.00 98.31 94 SER A O 1
ATOM 753 N N . VAL A 1 95 ? 2.890 1.591 4.322 1.00 98.31 95 VAL A N 1
ATOM 754 C CA . VAL A 1 95 ? 3.314 2.997 4.298 1.00 98.31 95 VAL A CA 1
ATOM 755 C C . VAL A 1 95 ? 4.389 3.209 3.247 1.00 98.31 95 VAL A C 1
ATOM 757 O O . VAL A 1 95 ? 5.409 2.515 3.205 1.00 98.31 95 VAL A O 1
ATOM 760 N N . TYR A 1 96 ? 4.176 4.221 2.415 1.00 97.38 96 TYR A N 1
ATOM 761 C CA . TYR A 1 96 ? 5.114 4.639 1.388 1.00 97.38 96 TYR A CA 1
ATOM 762 C C . TYR A 1 96 ? 5.283 6.157 1.414 1.00 97.38 96 TYR A C 1
ATOM 764 O O . TYR A 1 96 ? 4.336 6.903 1.622 1.00 97.38 96 TYR A O 1
ATOM 772 N N . ASP A 1 97 ? 6.510 6.599 1.180 1.00 97.25 97 ASP A N 1
ATOM 773 C CA . ASP A 1 97 ? 6.869 8.008 1.089 1.00 97.25 97 ASP A CA 1
ATOM 774 C C . ASP A 1 97 ? 7.308 8.251 -0.342 1.00 97.25 97 ASP A C 1
ATOM 776 O O . ASP A 1 97 ? 8.199 7.559 -0.841 1.00 97.25 97 ASP A O 1
ATOM 780 N N . TYR A 1 98 ? 6.676 9.214 -0.997 1.00 96.31 98 TYR A N 1
ATOM 781 C CA . TYR A 1 98 ? 6.965 9.577 -2.374 1.00 96.31 98 TYR A CA 1
ATOM 782 C C . TYR A 1 98 ? 8.435 9.965 -2.566 1.00 96.31 98 TYR A C 1
ATOM 784 O O . TYR A 1 98 ? 9.057 9.519 -3.528 1.00 96.31 98 TYR A O 1
ATOM 792 N N . TYR A 1 99 ? 9.021 10.697 -1.615 1.00 95.69 99 TYR A N 1
ATOM 793 C CA . TYR A 1 99 ? 10.427 11.104 -1.644 1.00 95.69 99 TYR A CA 1
ATOM 794 C C . TYR A 1 99 ? 11.386 10.027 -1.108 1.00 95.69 99 TYR A C 1
ATOM 796 O O . TYR A 1 99 ? 12.581 10.288 -0.975 1.00 95.69 99 TYR A O 1
ATOM 804 N N . LYS A 1 100 ? 10.891 8.820 -0.788 1.00 94.25 100 LYS A N 1
ATOM 805 C CA . LYS A 1 100 ? 11.646 7.728 -0.146 1.00 94.25 100 LYS A CA 1
ATOM 806 C C . LYS A 1 100 ? 12.381 8.149 1.136 1.00 94.25 100 LYS A C 1
ATOM 808 O O . LYS A 1 100 ? 13.442 7.612 1.472 1.00 94.25 100 LYS A O 1
ATOM 813 N N . ASN A 1 101 ? 11.818 9.097 1.881 1.00 95.25 101 ASN A N 1
ATOM 814 C CA . ASN A 1 101 ? 12.341 9.501 3.177 1.00 95.25 101 ASN A CA 1
ATOM 815 C C . ASN A 1 101 ? 12.224 8.339 4.179 1.00 95.25 101 ASN A C 1
ATOM 817 O O . ASN A 1 101 ? 11.130 7.972 4.605 1.00 95.25 101 ASN A O 1
ATOM 821 N N . GLN A 1 102 ? 13.364 7.791 4.605 1.00 92.44 102 GLN A N 1
ATOM 822 C CA . GLN A 1 102 ? 13.419 6.641 5.519 1.00 92.44 102 GLN A CA 1
ATOM 823 C C . GLN A 1 102 ? 12.886 6.953 6.928 1.00 92.44 102 GLN A C 1
ATOM 825 O O . GLN A 1 102 ? 12.547 6.037 7.678 1.00 92.44 102 GLN A O 1
ATOM 830 N N . ASN A 1 103 ? 12.794 8.236 7.287 1.00 95.25 103 ASN A N 1
ATOM 831 C CA . ASN A 1 103 ? 12.228 8.688 8.558 1.00 95.25 103 ASN A CA 1
ATOM 832 C C . ASN A 1 103 ? 10.714 8.920 8.482 1.00 95.25 103 ASN A C 1
ATOM 834 O O . ASN A 1 103 ? 10.081 9.143 9.514 1.00 95.25 103 ASN A O 1
ATOM 838 N N . PHE A 1 104 ? 10.122 8.872 7.286 1.00 96.75 104 PHE A N 1
ATOM 839 C CA . PHE A 1 104 ? 8.680 8.995 7.140 1.00 96.75 104 PHE A CA 1
ATOM 840 C C . PHE A 1 104 ? 7.976 7.817 7.807 1.00 96.75 104 PHE A C 1
ATOM 842 O O . PHE A 1 104 ? 8.381 6.656 7.683 1.00 96.75 104 PHE A O 1
ATOM 849 N N . SER A 1 105 ? 6.898 8.123 8.517 1.00 96.75 105 SER A N 1
ATOM 850 C CA . SER A 1 105 ? 6.054 7.127 9.154 1.00 96.75 105 SER A CA 1
ATOM 851 C C . SER A 1 105 ? 4.624 7.628 9.271 1.00 96.75 105 SER A C 1
ATOM 853 O O . SER A 1 105 ? 4.367 8.832 9.232 1.00 96.75 105 SER A O 1
ATOM 855 N N . LYS A 1 106 ? 3.695 6.687 9.409 1.00 97.19 106 LYS A N 1
ATOM 856 C CA . LYS A 1 106 ? 2.302 6.952 9.754 1.00 97.19 106 LYS A CA 1
ATOM 857 C C . LYS A 1 106 ? 1.971 6.222 11.040 1.00 97.19 106 LYS A C 1
ATOM 859 O O . LYS A 1 106 ? 2.359 5.069 11.234 1.00 97.19 106 LYS A O 1
ATOM 864 N N . LYS A 1 107 ? 1.263 6.922 11.914 1.00 95.75 107 LYS A N 1
ATOM 865 C CA . LYS A 1 107 ? 0.710 6.369 13.137 1.00 95.75 107 LYS A CA 1
ATOM 866 C C . LYS A 1 107 ? -0.723 5.955 12.846 1.00 95.75 107 LYS A C 1
ATOM 868 O O . LYS A 1 107 ? -1.473 6.736 12.274 1.00 95.75 107 LYS A O 1
ATOM 873 N N . ILE A 1 108 ? -1.079 4.746 13.241 1.00 95.44 108 ILE A N 1
ATOM 874 C CA . ILE A 1 108 ? -2.449 4.244 13.194 1.00 95.44 108 ILE A CA 1
ATOM 875 C C . ILE A 1 108 ? -2.849 3.797 14.591 1.00 95.44 108 ILE A C 1
ATOM 877 O O . ILE A 1 108 ? -1.995 3.427 15.405 1.00 95.44 108 ILE A O 1
ATOM 881 N N . LYS A 1 109 ? -4.141 3.840 14.879 1.00 93.69 109 LYS A N 1
ATOM 882 C CA . LYS A 1 109 ? -4.694 3.356 16.141 1.00 93.69 109 LYS A CA 1
ATOM 883 C C . LYS A 1 109 ? -5.508 2.101 15.873 1.00 93.69 109 LYS A C 1
ATOM 885 O O . LYS A 1 109 ? -6.285 2.064 14.929 1.00 93.69 109 LYS A O 1
ATOM 890 N N . VAL A 1 110 ? -5.280 1.072 16.676 1.00 93.94 110 VAL A N 1
ATOM 891 C CA . VAL A 1 110 ? -5.868 -0.260 16.530 1.00 93.94 110 VAL A CA 1
ATOM 892 C C . VAL A 1 110 ? -6.705 -0.546 17.767 1.00 93.94 110 VAL A C 1
ATOM 894 O O . VAL A 1 110 ? -6.207 -0.418 18.888 1.00 93.94 110 VAL A O 1
ATOM 897 N N . PHE A 1 111 ? -7.962 -0.918 17.558 1.00 91.88 111 PHE A N 1
ATOM 898 C CA . PHE A 1 111 ? -8.888 -1.360 18.593 1.00 91.88 111 PHE A CA 1
ATOM 899 C C . PHE A 1 111 ? -9.118 -2.855 18.408 1.00 91.88 111 PHE A C 1
ATOM 901 O O . PHE A 1 111 ? -9.513 -3.295 17.327 1.00 91.88 111 PHE A O 1
ATOM 908 N N . TYR A 1 112 ? -8.839 -3.618 19.456 1.00 90.44 112 TYR A N 1
ATOM 909 C CA . TYR A 1 112 ? -9.023 -5.062 19.489 1.00 90.44 112 TYR A CA 1
ATOM 910 C C . TYR A 1 112 ? -10.388 -5.408 20.101 1.00 90.44 112 TYR A C 1
ATOM 912 O O . TYR A 1 112 ? -10.955 -4.616 20.859 1.00 90.44 112 TYR A O 1
ATOM 920 N N . GLU A 1 113 ? -10.904 -6.601 19.795 1.00 84.94 113 GLU A N 1
ATOM 921 C CA . GLU A 1 113 ? -12.207 -7.074 20.298 1.00 84.94 113 GLU A CA 1
ATOM 922 C C . GLU A 1 113 ? -12.256 -7.188 21.831 1.00 84.94 113 GLU A C 1
ATOM 924 O O . GLU A 1 113 ? -13.307 -7.010 22.438 1.00 84.94 113 GLU A O 1
ATOM 929 N N . ASP A 1 114 ? -11.114 -7.436 22.477 1.00 84.06 114 ASP A N 1
ATOM 930 C CA . ASP A 1 114 ? -10.989 -7.495 23.939 1.00 84.06 114 ASP A CA 1
ATOM 931 C C . ASP A 1 114 ? -11.021 -6.106 24.615 1.00 84.06 114 ASP A C 1
ATOM 933 O O . ASP A 1 114 ? -10.871 -5.994 25.834 1.00 84.06 114 ASP A O 1
ATOM 937 N N . GLY A 1 115 ? -11.212 -5.036 23.835 1.00 82.62 115 GLY A N 1
ATOM 938 C CA . GLY A 1 115 ? -11.236 -3.649 24.294 1.00 82.62 115 GLY A CA 1
ATOM 939 C C . GLY A 1 115 ? -9.853 -3.007 24.418 1.00 82.62 115 GLY A C 1
ATOM 940 O O . GLY A 1 115 ? -9.758 -1.820 24.749 1.00 82.62 115 GLY A O 1
ATOM 941 N N . LYS A 1 116 ? -8.769 -3.740 24.135 1.00 87.75 116 LYS A N 1
ATOM 942 C CA . LYS A 1 116 ? -7.418 -3.180 24.106 1.00 87.75 116 LYS A CA 1
ATOM 943 C C . LYS A 1 116 ? -7.293 -2.165 22.970 1.00 87.75 116 LYS A C 1
ATOM 945 O O . LYS A 1 116 ? -7.842 -2.331 21.882 1.00 87.75 116 LYS A O 1
ATOM 950 N N . VAL A 1 117 ? -6.523 -1.106 23.216 1.00 88.94 117 VAL A N 1
ATOM 951 C CA . VAL A 1 117 ? -6.238 -0.061 22.228 1.00 88.94 117 VAL A CA 1
ATOM 952 C C . VAL A 1 117 ? -4.736 0.156 22.140 1.00 88.94 117 VAL A C 1
ATOM 954 O O . VAL A 1 117 ? -4.080 0.389 23.154 1.00 88.94 117 VAL A O 1
ATOM 957 N N . GLU A 1 118 ? -4.188 0.115 20.930 1.00 90.75 118 GLU A N 1
ATOM 958 C CA . GLU A 1 118 ? -2.764 0.334 20.678 1.00 90.75 118 GLU A CA 1
ATOM 959 C C . GLU A 1 118 ? -2.541 1.366 19.577 1.00 90.75 118 GLU A C 1
ATOM 961 O O . GLU A 1 118 ? -3.302 1.460 18.619 1.00 90.75 118 GLU A O 1
ATOM 966 N N . TYR A 1 119 ? -1.440 2.107 19.681 1.00 92.31 119 TYR A N 1
ATOM 967 C CA . TYR A 1 119 ? -0.930 2.903 18.572 1.00 92.31 119 TYR A CA 1
ATOM 968 C C . TYR A 1 119 ? 0.212 2.144 17.905 1.00 92.31 119 TYR A C 1
ATOM 970 O O . TYR A 1 119 ? 1.173 1.752 18.567 1.00 92.31 119 TYR A O 1
ATOM 978 N N . LYS A 1 120 ? 0.125 1.960 16.589 1.00 94.19 120 LYS A N 1
ATOM 979 C CA . LYS A 1 120 ? 1.174 1.343 15.775 1.00 94.19 120 LYS A CA 1
ATOM 980 C C . LYS A 1 120 ? 1.786 2.407 14.873 1.00 94.19 120 LYS A C 1
ATOM 982 O O . LYS A 1 120 ? 1.073 3.146 14.200 1.00 94.19 120 LYS A O 1
ATOM 987 N N . THR A 1 121 ? 3.112 2.459 14.828 1.00 95.75 121 THR A N 1
ATOM 988 C CA . THR A 1 121 ? 3.851 3.329 13.906 1.00 95.75 121 THR A CA 1
ATOM 989 C C . THR A 1 121 ? 4.423 2.485 12.777 1.00 95.75 121 THR A C 1
ATOM 991 O O . THR A 1 121 ? 5.267 1.622 13.011 1.00 95.75 121 THR A O 1
ATOM 994 N N . ILE A 1 122 ? 3.988 2.750 11.547 1.00 96.31 122 ILE A N 1
ATOM 995 C CA . ILE A 1 122 ? 4.442 2.056 10.340 1.00 96.31 122 ILE A CA 1
ATOM 996 C C . ILE A 1 122 ? 5.356 3.013 9.567 1.00 96.31 122 ILE A C 1
ATOM 998 O O . ILE A 1 122 ? 4.942 4.115 9.202 1.00 96.31 122 ILE A O 1
ATOM 1002 N N . LYS A 1 123 ? 6.617 2.634 9.343 1.00 96.56 123 LYS A N 1
ATOM 1003 C CA . LYS A 1 123 ? 7.584 3.466 8.605 1.00 96.56 123 LYS A CA 1
ATOM 1004 C C . LYS A 1 123 ? 7.494 3.245 7.099 1.00 96.56 123 LYS A C 1
ATOM 1006 O O . LYS A 1 123 ? 6.938 2.248 6.642 1.00 96.56 123 LYS A O 1
ATOM 1011 N N . HIS A 1 124 ? 8.105 4.149 6.337 1.00 96.50 124 HIS A N 1
ATOM 1012 C CA . HIS A 1 124 ? 8.362 3.956 4.914 1.00 96.50 124 HIS A CA 1
ATOM 1013 C C . HIS A 1 124 ? 8.898 2.545 4.631 1.00 96.50 124 HIS A C 1
ATOM 1015 O O . HIS A 1 124 ? 9.871 2.09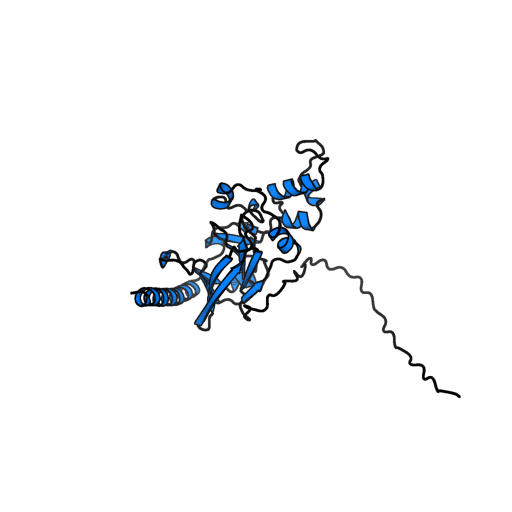9 5.242 1.00 96.50 124 HIS A O 1
ATOM 1021 N N . GLY A 1 125 ? 8.246 1.842 3.705 1.00 94.81 125 GLY A N 1
ATOM 1022 C CA . GLY A 1 125 ? 8.644 0.495 3.315 1.00 94.81 125 GLY A CA 1
ATOM 1023 C C . GLY A 1 125 ? 8.264 -0.603 4.307 1.00 94.81 125 GLY A C 1
ATOM 1024 O O . GLY A 1 125 ? 8.749 -1.727 4.190 1.00 94.81 125 GLY A O 1
ATOM 1025 N N . GLN A 1 126 ? 7.385 -0.298 5.260 1.00 96.31 126 GLN A N 1
ATOM 1026 C CA . GLN A 1 126 ? 6.773 -1.282 6.144 1.00 96.31 126 GLN A CA 1
ATOM 1027 C C . GLN A 1 126 ? 5.283 -1.455 5.844 1.00 96.31 126 GLN A C 1
ATOM 1029 O O . GLN A 1 126 ? 4.647 -0.638 5.172 1.00 96.31 126 GLN A O 1
ATOM 1034 N N . GLN A 1 127 ? 4.738 -2.540 6.380 1.00 97.38 127 GLN A N 1
ATOM 1035 C CA . GLN A 1 127 ? 3.319 -2.850 6.380 1.00 97.38 127 GLN A CA 1
ATOM 1036 C C . GLN A 1 127 ? 2.911 -3.471 7.714 1.00 97.38 127 GLN A C 1
ATOM 1038 O O . GLN A 1 127 ? 3.662 -4.263 8.287 1.00 97.38 127 GLN A O 1
ATOM 1043 N N . LEU A 1 128 ? 1.720 -3.119 8.185 1.00 97.38 128 LEU A N 1
ATOM 1044 C CA . LEU A 1 128 ? 1.014 -3.844 9.230 1.00 97.38 128 LEU A CA 1
ATOM 1045 C C . LEU A 1 128 ? 0.109 -4.886 8.572 1.00 97.38 128 LEU A C 1
ATOM 1047 O O . LEU A 1 128 ? -0.653 -4.555 7.667 1.00 97.38 128 LEU A O 1
ATOM 1051 N N . LEU A 1 129 ? 0.181 -6.124 9.043 1.00 97.12 129 LEU A N 1
ATOM 1052 C CA . LEU A 1 129 ? -0.712 -7.213 8.669 1.00 97.12 129 LEU A CA 1
ATOM 1053 C C . LEU A 1 129 ? -1.660 -7.485 9.833 1.00 97.12 129 LEU A C 1
ATOM 1055 O O . LEU A 1 129 ? -1.204 -7.745 10.943 1.00 97.12 129 LEU A O 1
ATOM 1059 N N . ILE A 1 130 ? -2.959 -7.433 9.574 1.00 96.38 130 ILE A N 1
ATOM 1060 C CA . ILE A 1 130 ? -4.031 -7.728 10.526 1.00 96.38 130 ILE A CA 1
ATOM 1061 C C . ILE A 1 130 ? -4.547 -9.131 10.218 1.00 96.38 130 ILE A C 1
ATOM 1063 O O . ILE A 1 130 ? -4.878 -9.421 9.071 1.00 96.38 130 ILE A O 1
ATOM 1067 N N . LYS A 1 131 ? -4.583 -10.002 11.225 1.00 95.50 131 LYS A N 1
ATOM 1068 C CA . LYS A 1 131 ? -4.869 -11.442 11.087 1.00 95.50 131 LYS A CA 1
ATOM 1069 C C . LYS A 1 131 ? -6.164 -11.888 11.754 1.00 95.50 131 LYS A C 1
ATOM 1071 O O . LYS A 1 131 ? -6.526 -13.056 11.653 1.00 95.50 131 LYS A O 1
ATOM 1076 N N . GLN A 1 132 ? -6.838 -10.977 12.446 1.00 94.06 132 GLN A N 1
ATOM 1077 C CA . GLN A 1 132 ? -8.084 -11.243 13.154 1.00 94.06 132 GLN A CA 1
ATOM 1078 C C . GLN A 1 132 ? -9.166 -10.277 12.679 1.00 94.06 132 GLN A C 1
ATOM 1080 O O . GLN A 1 132 ? -8.906 -9.087 12.486 1.00 94.06 132 GLN A O 1
ATOM 1085 N N . ALA A 1 133 ? -10.367 -10.811 12.456 1.00 93.69 133 ALA A N 1
ATOM 1086 C CA . ALA A 1 133 ? -11.553 -10.006 12.202 1.00 93.69 133 ALA A CA 1
ATOM 1087 C C . ALA A 1 133 ? -11.964 -9.264 13.482 1.00 93.69 133 ALA A C 1
ATOM 1089 O O . ALA A 1 133 ? -11.444 -9.539 14.559 1.00 93.69 133 ALA A O 1
ATOM 1090 N N . GLY A 1 134 ? -12.857 -8.286 13.375 1.00 92.00 134 GLY A N 1
ATOM 1091 C CA . GLY A 1 134 ? -13.296 -7.538 14.554 1.00 92.00 134 GLY A CA 1
ATOM 1092 C C . GLY A 1 134 ? -12.357 -6.420 14.985 1.00 92.00 134 GLY A C 1
ATOM 1093 O O . GLY A 1 134 ? -12.723 -5.593 15.815 1.00 92.00 134 GLY A O 1
ATOM 1094 N N . ILE A 1 135 ? -11.168 -6.342 14.387 1.00 93.56 135 ILE A N 1
ATOM 1095 C CA . ILE A 1 135 ? -10.244 -5.236 14.608 1.00 93.56 135 ILE A CA 1
ATOM 1096 C C . ILE A 1 135 ? -10.755 -3.989 13.897 1.00 93.56 135 ILE A C 1
ATOM 1098 O O . ILE A 1 135 ? -11.068 -4.018 12.705 1.00 93.56 135 ILE A O 1
ATOM 1102 N N . ILE A 1 136 ? -10.758 -2.870 14.615 1.00 93.56 136 ILE A N 1
ATOM 1103 C CA . ILE A 1 136 ? -10.984 -1.548 14.035 1.00 93.56 136 ILE A CA 1
ATOM 1104 C C . ILE A 1 136 ? -9.658 -0.812 13.944 1.00 93.56 136 ILE A C 1
ATOM 1106 O O . ILE A 1 136 ? -8.856 -0.817 14.879 1.00 93.56 136 ILE A O 1
ATOM 1110 N N . VAL A 1 137 ? -9.434 -0.154 12.815 1.00 94.75 137 VAL A N 1
ATOM 1111 C CA . VAL A 1 137 ? -8.278 0.707 12.592 1.00 94.75 137 VAL A CA 1
ATOM 1112 C C . VAL A 1 137 ? -8.722 2.127 12.326 1.00 94.75 137 VAL A C 1
ATOM 1114 O O . VAL A 1 137 ? -9.630 2.356 11.541 1.00 94.75 137 VAL A O 1
ATOM 1117 N N . ASP A 1 138 ? -8.043 3.074 12.949 1.00 94.38 138 ASP A N 1
ATOM 1118 C CA . ASP A 1 138 ? -8.137 4.493 12.642 1.00 94.38 138 ASP A CA 1
ATOM 1119 C C . ASP A 1 138 ? -6.814 4.938 12.012 1.00 94.38 138 ASP A C 1
ATOM 1121 O O . ASP A 1 138 ? -5.738 4.852 12.624 1.00 94.38 138 ASP A O 1
ATOM 1125 N N . LEU A 1 139 ? -6.903 5.342 10.746 1.00 95.69 139 LEU A N 1
ATOM 1126 C CA . LEU A 1 139 ? -5.769 5.699 9.897 1.00 95.69 139 LEU A CA 1
ATOM 1127 C C . LEU A 1 139 ? -5.306 7.147 10.106 1.00 95.69 139 LEU A C 1
ATOM 1129 O O . LEU A 1 139 ? -4.222 7.503 9.636 1.00 95.69 139 LEU A O 1
ATOM 1133 N N . ASN A 1 140 ? -6.094 7.967 10.811 1.00 93.31 140 ASN A N 1
ATOM 1134 C CA . ASN A 1 140 ? -5.776 9.357 11.130 1.00 93.31 140 ASN A CA 1
ATOM 1135 C C . ASN A 1 140 ? -6.007 9.660 12.625 1.00 93.31 140 ASN A C 1
ATOM 1137 O O . ASN A 1 140 ? -6.805 10.524 12.985 1.00 93.31 140 ASN A O 1
ATOM 1141 N N . PRO A 1 141 ? -5.292 8.975 13.532 1.00 90.88 141 PRO A N 1
ATOM 1142 C CA . PRO A 1 141 ? -5.624 8.994 14.953 1.00 90.88 141 PRO A CA 1
ATOM 1143 C C . PRO A 1 141 ? -5.241 10.276 15.692 1.00 90.88 141 PRO A C 1
ATOM 1145 O O . PRO A 1 141 ? -5.657 10.475 16.835 1.00 90.88 141 PRO A O 1
ATOM 1148 N N . ASP A 1 142 ? -4.424 11.126 15.072 1.00 88.12 142 ASP A N 1
ATOM 1149 C CA . ASP A 1 142 ? -4.027 12.421 15.623 1.00 88.12 142 ASP A CA 1
ATOM 1150 C C . ASP A 1 142 ? -4.901 13.574 15.073 1.00 88.12 142 ASP A C 1
ATOM 1152 O O . ASP A 1 142 ? -4.582 14.742 15.301 1.00 88.12 142 ASP A O 1
ATOM 1156 N N . ALA A 1 143 ? -6.000 13.254 14.373 1.00 85.62 143 ALA A N 1
ATOM 1157 C CA . ALA A 1 143 ? -6.979 14.216 13.880 1.00 85.62 143 ALA A CA 1
ATOM 1158 C C . ALA A 1 143 ? -7.518 15.134 14.991 1.00 85.62 143 ALA A C 1
ATOM 1160 O O . ALA A 1 143 ? -7.741 14.727 16.138 1.00 85.62 143 ALA A O 1
ATOM 1161 N N . SER A 1 144 ? -7.712 16.408 14.645 1.00 80.69 144 SER A N 1
ATOM 1162 C CA . SER A 1 144 ? -8.173 17.427 15.597 1.00 80.69 144 SER A CA 1
ATOM 1163 C C . SER A 1 144 ? -9.695 17.437 15.755 1.00 80.69 144 SER A C 1
ATOM 1165 O O . SER A 1 144 ? -10.210 17.782 16.829 1.00 80.69 144 SER A O 1
ATOM 1167 N N . ASP A 1 145 ? -10.393 17.019 14.698 1.00 80.75 145 ASP A N 1
ATOM 1168 C CA . ASP A 1 145 ? -11.836 16.838 14.641 1.00 80.75 145 ASP A CA 1
ATOM 1169 C C . ASP A 1 145 ? -12.192 15.344 14.578 1.00 80.75 145 ASP A C 1
ATOM 1171 O O . ASP A 1 145 ? -11.515 14.545 13.935 1.00 80.75 145 ASP A O 1
ATOM 1175 N N . LEU A 1 146 ? -13.296 14.981 15.228 1.00 76.75 146 LEU A N 1
ATOM 1176 C CA . LEU A 1 146 ? -13.887 13.647 15.193 1.00 76.75 146 LEU A CA 1
ATOM 1177 C C . LEU A 1 146 ? -14.275 13.221 13.772 1.00 76.75 146 LEU A C 1
ATOM 1179 O O . LEU A 1 146 ? -14.144 12.047 13.442 1.00 76.75 146 LEU A O 1
ATOM 1183 N N . TYR A 1 147 ? -14.700 14.162 12.925 1.00 80.44 147 TYR A N 1
ATOM 1184 C CA . TYR A 1 147 ? -15.080 13.881 11.533 1.00 80.44 147 TYR A CA 1
ATOM 1185 C C . TYR A 1 147 ? -13.884 13.663 10.594 1.00 80.44 147 TYR A C 1
ATOM 1187 O O . TYR A 1 147 ? -14.070 13.243 9.454 1.00 80.44 147 TYR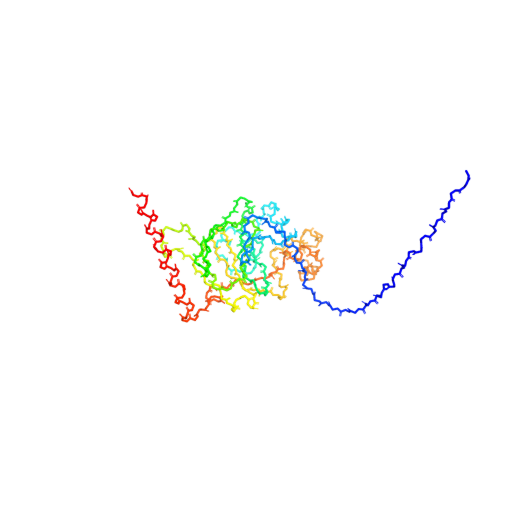 A O 1
ATOM 1195 N N . GLU A 1 148 ? -12.666 13.953 11.055 1.00 85.06 148 GLU A N 1
ATOM 1196 C CA . GLU A 1 148 ? -11.421 13.762 10.300 1.00 85.06 148 GLU A CA 1
ATOM 1197 C C . GLU A 1 148 ? -10.746 12.412 10.598 1.00 85.06 148 GLU A C 1
ATOM 1199 O O . GLU A 1 148 ? -9.760 12.061 9.939 1.00 85.06 148 GLU A O 1
ATOM 1204 N N . HIS A 1 149 ? -11.248 11.659 11.583 1.00 87.81 149 HIS A N 1
ATOM 1205 C CA . HIS A 1 149 ? -10.812 10.286 11.824 1.00 87.81 149 HIS A CA 1
ATOM 1206 C C . HIS A 1 149 ? -11.257 9.384 10.667 1.00 87.81 149 HIS A C 1
ATOM 1208 O O . HIS A 1 149 ? -12.385 9.471 10.185 1.00 87.81 149 HIS A O 1
ATOM 1214 N N . ASP A 1 150 ? -10.374 8.481 10.246 1.00 91.06 150 ASP A N 1
ATOM 1215 C CA . ASP A 1 150 ? -10.589 7.617 9.082 1.00 91.06 150 ASP A CA 1
ATOM 1216 C C . ASP A 1 150 ? -10.601 6.162 9.555 1.00 91.06 150 ASP A C 1
ATOM 1218 O O . ASP A 1 150 ? -9.558 5.510 9.651 1.00 91.06 150 ASP A O 1
ATOM 1222 N N . THR A 1 151 ? -11.786 5.706 9.972 1.00 91.62 151 THR A N 1
ATOM 1223 C CA . THR A 1 151 ? -11.962 4.479 10.760 1.00 91.62 151 THR A CA 1
ATOM 1224 C C . THR A 1 151 ? -12.564 3.344 9.931 1.00 9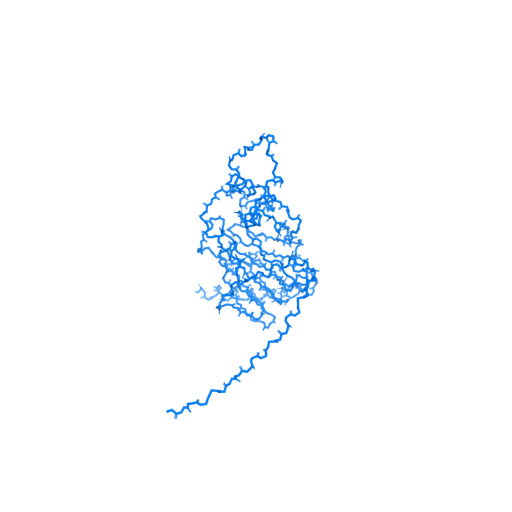1.62 151 THR A C 1
ATOM 1226 O O . THR A 1 151 ? -13.584 3.517 9.266 1.00 91.62 151 THR A O 1
ATOM 1229 N N . TYR A 1 152 ? -11.967 2.153 10.009 1.00 94.50 152 TYR A N 1
ATOM 1230 C CA . TYR A 1 152 ? -12.391 0.962 9.274 1.00 94.50 152 TYR A CA 1
ATOM 1231 C C . TYR A 1 152 ? -12.450 -0.273 10.164 1.00 94.50 152 TYR A C 1
ATOM 1233 O O . TYR A 1 152 ? -11.546 -0.514 10.959 1.00 94.50 152 TYR A O 1
ATOM 1241 N N . TYR A 1 153 ? -13.488 -1.083 9.976 1.00 94.50 153 TYR A N 1
ATOM 1242 C CA . TYR A 1 153 ? -13.659 -2.381 10.620 1.00 94.50 153 TYR A CA 1
ATOM 1243 C C . TYR A 1 153 ? -13.171 -3.486 9.684 1.00 94.50 153 TYR A C 1
ATOM 1245 O O . TYR A 1 153 ? -13.586 -3.563 8.526 1.00 94.50 153 TYR A O 1
ATOM 1253 N N . ILE A 1 154 ? -12.274 -4.337 10.173 1.00 96.12 154 ILE A N 1
ATOM 1254 C CA . ILE A 1 154 ? -11.723 -5.448 9.403 1.00 96.12 154 ILE A CA 1
ATOM 1255 C C . ILE A 1 154 ? -12.633 -6.664 9.567 1.00 96.12 154 ILE A C 1
ATOM 1257 O O . ILE A 1 154 ? -12.751 -7.251 10.642 1.00 96.12 154 ILE A O 1
ATOM 1261 N N . THR A 1 155 ? -13.281 -7.044 8.471 1.00 94.94 155 THR A N 1
ATOM 1262 C CA . THR A 1 155 ? -14.259 -8.140 8.436 1.00 94.94 155 THR A CA 1
ATOM 1263 C C . THR A 1 155 ? -13.589 -9.489 8.184 1.00 94.94 155 THR A C 1
ATOM 1265 O O . THR A 1 155 ? -12.562 -9.574 7.503 1.00 94.94 155 THR A O 1
ATOM 1268 N N . GLN A 1 156 ? -14.231 -10.577 8.619 1.00 95.19 156 GLN A N 1
ATOM 1269 C CA . GLN A 1 156 ? -13.778 -11.933 8.283 1.00 95.19 156 GLN A CA 1
ATOM 1270 C C . GLN A 1 156 ? -13.748 -12.157 6.765 1.00 95.19 156 GLN A C 1
ATOM 1272 O O . GLN A 1 156 ? -12.806 -12.740 6.239 1.00 95.19 156 GLN A O 1
ATOM 1277 N N . LYS A 1 157 ? -14.720 -11.595 6.035 1.00 95.06 157 LYS A N 1
ATOM 1278 C CA . LYS A 1 157 ? -14.783 -11.664 4.569 1.00 95.06 157 LYS A CA 1
ATOM 1279 C C . LYS A 1 157 ? -13.530 -11.094 3.895 1.00 95.06 157 LYS A C 1
ATOM 1281 O O . LYS A 1 157 ? -13.073 -11.642 2.893 1.00 95.06 157 LYS A O 1
ATOM 1286 N N . GLN A 1 158 ? -12.989 -9.992 4.413 1.00 96.19 158 GLN A N 1
ATOM 1287 C CA . GLN A 1 158 ? -11.766 -9.387 3.878 1.00 96.19 158 GLN A CA 1
ATOM 1288 C C . GLN A 1 158 ? -10.544 -10.266 4.139 1.00 96.19 158 GLN A C 1
ATOM 1290 O O . GLN A 1 158 ? -9.718 -10.420 3.240 1.00 96.19 158 GLN A O 1
ATOM 1295 N N . LEU A 1 159 ? -10.458 -10.881 5.321 1.00 96.56 159 LEU A N 1
ATOM 1296 C CA . LEU A 1 159 ? -9.387 -11.823 5.644 1.00 96.56 159 LEU A CA 1
ATOM 1297 C C . LEU A 1 159 ? -9.471 -13.079 4.777 1.00 96.56 159 LEU A C 1
ATOM 1299 O O . LEU A 1 159 ? -8.482 -13.454 4.155 1.00 96.56 159 LEU A O 1
ATOM 1303 N N . ASP A 1 160 ? -10.648 -13.691 4.656 1.00 96.81 160 ASP A N 1
ATOM 1304 C CA . ASP A 1 160 ? -10.853 -14.909 3.862 1.00 96.81 160 ASP A CA 1
ATOM 1305 C C . ASP A 1 160 ? -10.485 -14.706 2.387 1.00 96.81 160 ASP A C 1
ATOM 1307 O O . ASP A 1 160 ? -9.865 -15.571 1.757 1.00 96.81 160 ASP A O 1
ATOM 1311 N N . ALA A 1 161 ? -10.855 -13.546 1.835 1.00 96.12 161 ALA A N 1
ATOM 1312 C CA . ALA A 1 161 ? -10.513 -13.177 0.470 1.00 96.12 161 ALA A CA 1
ATOM 1313 C C . ALA A 1 161 ? -9.021 -12.846 0.324 1.00 96.12 161 ALA A C 1
ATOM 1315 O O . ALA A 1 161 ? -8.407 -13.238 -0.671 1.00 96.12 161 ALA A O 1
ATOM 1316 N N . GLY A 1 162 ? -8.441 -12.134 1.297 1.00 96.62 162 GLY A N 1
ATOM 1317 C CA . GLY A 1 162 ? -7.018 -11.792 1.334 1.00 96.62 162 GLY A CA 1
ATOM 1318 C C . GLY A 1 162 ? -6.543 -10.944 0.156 1.00 96.62 162 GLY A C 1
ATOM 1319 O O . GLY A 1 162 ? -5.371 -10.989 -0.205 1.00 96.62 162 GLY A O 1
ATOM 1320 N N . ASN A 1 163 ? -7.457 -10.231 -0.505 1.00 97.44 163 ASN A N 1
ATOM 1321 C CA . ASN A 1 163 ? -7.230 -9.576 -1.796 1.00 97.44 163 ASN A CA 1
ATOM 1322 C C . ASN A 1 163 ? -7.489 -8.064 -1.763 1.00 97.44 163 ASN A C 1
ATOM 1324 O O . ASN A 1 163 ? -7.556 -7.422 -2.811 1.00 97.44 163 ASN A O 1
ATOM 1328 N N . THR A 1 164 ? -7.651 -7.496 -0.570 1.00 98.25 164 THR A N 1
ATOM 1329 C CA . THR A 1 164 ? -7.852 -6.064 -0.346 1.00 98.25 164 THR A CA 1
ATOM 1330 C C . THR A 1 164 ? -6.864 -5.533 0.675 1.00 98.25 164 THR A C 1
ATOM 1332 O O . THR A 1 164 ? -6.428 -6.269 1.556 1.00 98.25 164 THR A O 1
ATOM 1335 N N . GLY A 1 165 ? -6.537 -4.249 0.586 1.00 98.12 165 GLY A N 1
ATOM 1336 C CA . GLY A 1 165 ? -5.654 -3.602 1.546 1.00 98.12 165 GLY A CA 1
ATOM 1337 C C . GLY A 1 165 ? -5.573 -2.098 1.343 1.00 98.12 165 GLY A C 1
ATOM 1338 O O . GLY A 1 165 ? -6.259 -1.530 0.490 1.00 98.12 165 G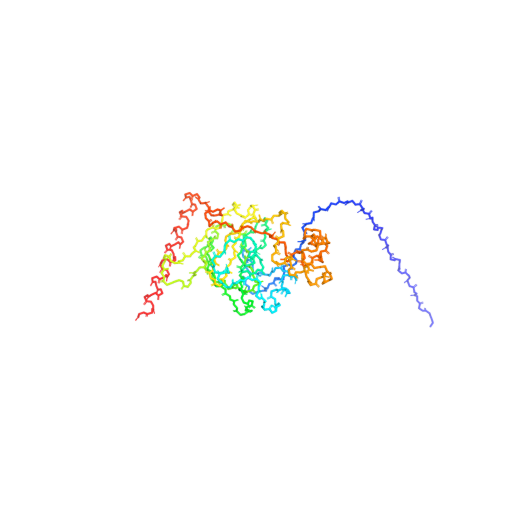LY A O 1
ATOM 1339 N N . ILE A 1 166 ? -4.724 -1.459 2.141 1.00 98.62 166 ILE A N 1
ATOM 1340 C CA . ILE A 1 166 ? -4.553 -0.006 2.167 1.00 98.62 166 ILE A CA 1
ATOM 1341 C C . ILE A 1 166 ? -3.077 0.344 1.994 1.00 98.62 166 ILE A C 1
ATOM 1343 O O . ILE A 1 166 ? -2.214 -0.334 2.545 1.00 98.62 166 ILE A O 1
ATOM 1347 N N . ALA A 1 167 ? -2.786 1.423 1.270 1.00 98.38 167 ALA A N 1
ATOM 1348 C CA . ALA A 1 167 ? -1.480 2.069 1.287 1.00 98.38 167 ALA A CA 1
ATOM 1349 C C . ALA A 1 167 ? -1.603 3.543 1.691 1.00 98.38 167 ALA A C 1
ATOM 1351 O O . ALA A 1 167 ? -2.267 4.339 1.026 1.00 98.38 167 ALA A O 1
ATOM 1352 N N . LEU A 1 168 ? -0.932 3.908 2.780 1.00 98.25 168 LEU A N 1
ATOM 1353 C CA . LEU A 1 168 ? -0.862 5.266 3.304 1.00 98.25 168 LEU A CA 1
ATOM 1354 C C . LEU A 1 168 ? 0.354 5.987 2.718 1.00 98.25 168 LEU A C 1
ATOM 1356 O O . LEU A 1 168 ? 1.467 5.450 2.712 1.00 98.25 168 LEU A O 1
ATOM 1360 N N . THR A 1 169 ? 0.145 7.217 2.253 1.00 97.25 169 THR A N 1
ATOM 1361 C CA . THR A 1 169 ? 1.193 8.023 1.609 1.00 97.25 169 THR A CA 1
ATOM 1362 C C . THR A 1 169 ? 1.299 9.422 2.214 1.00 97.25 169 THR A C 1
ATOM 1364 O O . THR A 1 169 ? 0.646 9.738 3.214 1.00 97.25 169 THR A O 1
ATOM 1367 N N . ASN A 1 170 ? 2.144 10.276 1.629 1.00 95.12 170 ASN A N 1
ATOM 1368 C CA . ASN A 1 170 ? 2.293 11.677 2.023 1.00 95.12 170 ASN A CA 1
ATOM 1369 C C . ASN A 1 170 ? 0.964 12.437 2.004 1.00 95.12 170 ASN A C 1
ATOM 1371 O O . ASN A 1 170 ? 0.674 13.164 2.950 1.00 95.12 170 ASN A O 1
ATOM 1375 N N . TRP A 1 171 ? 0.178 12.258 0.939 1.00 94.12 171 TRP A N 1
ATOM 1376 C CA . TRP A 1 171 ? -0.967 13.126 0.643 1.00 94.12 171 TRP A CA 1
ATOM 1377 C C . TRP A 1 171 ? -2.296 12.391 0.528 1.00 94.12 171 TRP A C 1
ATOM 1379 O O . TRP A 1 171 ? -3.334 13.018 0.691 1.00 94.12 171 TRP A O 1
ATOM 1389 N N . GLN A 1 172 ? -2.279 11.090 0.241 1.00 94.19 172 GLN A N 1
ATOM 1390 C CA . GLN A 1 172 ? -3.502 10.335 -0.019 1.00 94.19 172 GLN A CA 1
ATOM 1391 C C . GLN A 1 172 ? -3.448 8.902 0.516 1.00 94.19 172 GLN A C 1
ATOM 1393 O O . GLN A 1 172 ? -2.373 8.320 0.708 1.00 94.19 172 GLN A O 1
ATOM 1398 N N . THR A 1 173 ? -4.634 8.335 0.719 1.00 96.94 173 THR A N 1
ATOM 1399 C CA . THR A 1 173 ? -4.840 6.934 1.089 1.00 96.94 173 THR A CA 1
ATOM 1400 C C . THR A 1 173 ? -5.303 6.150 -0.133 1.00 96.94 173 THR A C 1
ATOM 1402 O O . THR A 1 173 ? -6.318 6.462 -0.760 1.00 96.94 173 THR A O 1
ATOM 1405 N N . TYR A 1 174 ? -4.556 5.108 -0.476 1.00 98.19 174 TYR A N 1
ATOM 1406 C CA . TYR A 1 174 ? -4.908 4.185 -1.543 1.00 98.19 174 TYR A CA 1
ATOM 1407 C C . TYR A 1 174 ? -5.648 2.981 -0.968 1.00 98.19 174 TYR A C 1
ATOM 1409 O O . TYR A 1 174 ? -5.101 2.253 -0.145 1.00 98.19 174 TYR A O 1
ATOM 1417 N N . TYR A 1 175 ? -6.863 2.745 -1.446 1.00 98.38 175 TYR A N 1
ATOM 1418 C CA . TYR A 1 175 ? -7.652 1.545 -1.204 1.00 98.38 175 TYR A CA 1
ATOM 1419 C C . TYR A 1 175 ? -7.417 0.618 -2.387 1.00 98.38 175 TYR A C 1
ATOM 1421 O O . TYR A 1 175 ? -7.638 1.001 -3.535 1.00 98.38 175 TYR A O 1
ATOM 1429 N N . LEU A 1 176 ? -6.913 -0.581 -2.127 1.00 98.44 176 LEU A N 1
ATOM 1430 C CA . LEU A 1 176 ? -6.350 -1.448 -3.152 1.00 98.44 176 LEU A CA 1
ATOM 1431 C C . LEU A 1 176 ? -7.068 -2.796 -3.213 1.00 98.44 176 LEU A C 1
ATOM 1433 O O . LEU A 1 176 ? -7.299 -3.427 -2.183 1.00 98.44 176 LEU A O 1
ATOM 1437 N N . LYS A 1 177 ? -7.355 -3.264 -4.432 1.00 98.00 177 LYS A N 1
ATOM 1438 C CA . LYS A 1 177 ? -7.648 -4.675 -4.728 1.00 98.00 177 LYS A CA 1
ATOM 1439 C C . LYS A 1 177 ? -6.450 -5.312 -5.412 1.00 98.00 177 LYS A C 1
ATOM 1441 O O . LYS A 1 177 ? -5.842 -4.668 -6.264 1.00 98.00 177 LYS A O 1
ATOM 1446 N N . SER A 1 178 ? -6.132 -6.558 -5.080 1.00 97.12 178 SER A N 1
ATOM 1447 C CA . SER A 1 178 ? -5.047 -7.297 -5.726 1.00 97.12 178 SER A CA 1
ATOM 1448 C C . SER A 1 178 ? -5.286 -7.418 -7.233 1.00 97.12 178 SER A C 1
ATOM 1450 O O . SER A 1 178 ? -6.401 -7.728 -7.660 1.00 97.12 178 SER A O 1
ATOM 1452 N N . ASP A 1 179 ? -4.232 -7.248 -8.021 1.00 94.31 179 ASP A N 1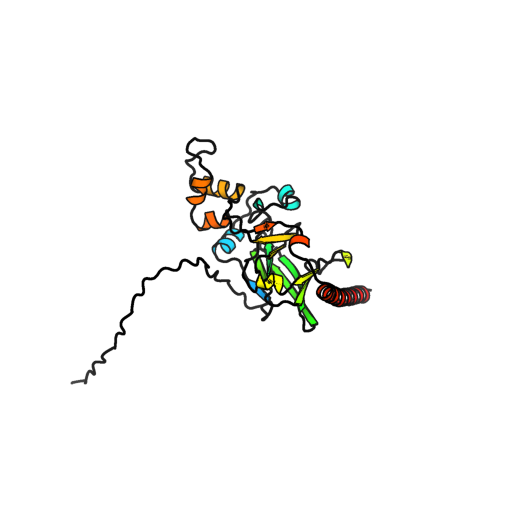
ATOM 1453 C CA . ASP A 1 179 ? -4.194 -7.527 -9.452 1.00 94.31 179 ASP A CA 1
ATOM 1454 C C . ASP A 1 179 ? -3.100 -8.560 -9.725 1.00 94.31 179 ASP A C 1
ATOM 1456 O O . ASP A 1 179 ? -1.929 -8.325 -9.438 1.00 94.31 179 ASP A O 1
ATOM 1460 N N . ASN A 1 180 ? -3.490 -9.698 -10.295 1.00 89.06 180 ASN A N 1
ATOM 1461 C CA . ASN A 1 180 ? -2.579 -10.787 -10.639 1.00 89.06 180 ASN A CA 1
ATOM 1462 C C . ASN A 1 180 ? -2.471 -10.999 -12.158 1.00 89.06 180 ASN A C 1
ATOM 1464 O O . ASN A 1 180 ? -1.943 -12.017 -12.599 1.00 89.06 180 ASN A O 1
ATOM 1468 N N . ASN A 1 181 ? -2.948 -10.050 -12.970 1.00 89.38 181 ASN A N 1
ATOM 1469 C CA . ASN A 1 181 ? -2.926 -10.148 -14.433 1.00 89.38 181 ASN A CA 1
ATOM 1470 C C . ASN A 1 181 ? -1.527 -9.925 -15.030 1.00 89.38 181 ASN A C 1
ATOM 1472 O O . ASN A 1 181 ? -1.323 -10.116 -16.226 1.00 89.38 181 ASN A O 1
ATOM 1476 N N . GLY A 1 182 ? -0.551 -9.508 -14.216 1.00 86.88 182 GLY A N 1
ATOM 1477 C CA . GLY A 1 182 ? 0.827 -9.301 -14.663 1.00 86.88 182 GLY A CA 1
ATOM 1478 C C . GLY A 1 182 ? 1.009 -8.063 -15.542 1.00 86.88 182 GLY A C 1
ATOM 1479 O O . GLY A 1 182 ? 1.992 -7.977 -16.280 1.00 86.88 182 GLY A O 1
ATOM 1480 N N . HIS A 1 183 ? 0.079 -7.105 -15.469 1.00 91.62 183 HIS A N 1
ATOM 1481 C CA . HIS A 1 183 ? 0.163 -5.855 -16.211 1.00 91.62 183 HIS A CA 1
ATOM 1482 C C . HIS A 1 183 ? 1.442 -5.093 -15.862 1.00 91.62 183 HIS A C 1
ATOM 1484 O O . HIS A 1 183 ? 1.852 -5.002 -14.701 1.00 91.62 183 HIS A O 1
ATOM 1490 N N . MET A 1 184 ? 2.076 -4.523 -16.883 1.00 94.62 184 MET A N 1
ATOM 1491 C CA . MET A 1 184 ? 3.252 -3.693 -16.671 1.00 94.62 184 MET A CA 1
ATOM 1492 C C . MET A 1 184 ? 2.853 -2.319 -16.127 1.00 94.62 184 MET A C 1
ATOM 1494 O O . MET A 1 184 ? 1.910 -1.686 -16.601 1.00 94.62 184 MET A O 1
ATOM 1498 N N . ASN A 1 185 ? 3.646 -1.813 -15.193 1.00 95.56 185 ASN A N 1
ATOM 1499 C CA . ASN A 1 185 ? 3.690 -0.402 -14.862 1.00 95.56 185 ASN A CA 1
ATOM 1500 C C . ASN A 1 185 ? 4.490 0.304 -15.962 1.00 95.56 185 ASN A C 1
ATOM 1502 O O . ASN A 1 185 ? 5.719 0.252 -15.960 1.00 95.56 185 ASN A O 1
ATOM 1506 N N . GLY A 1 186 ? 3.804 0.925 -16.924 1.00 93.25 186 GLY A N 1
ATOM 1507 C CA . GLY A 1 186 ? 4.427 1.453 -18.147 1.00 93.25 186 GLY A CA 1
ATOM 1508 C C . GLY A 1 186 ? 5.641 2.364 -17.891 1.00 93.25 186 GLY A C 1
ATOM 1509 O O . GLY A 1 186 ? 6.715 2.109 -18.443 1.00 93.25 186 GLY A O 1
ATOM 1510 N N . PRO A 1 187 ? 5.529 3.387 -17.022 1.00 93.25 187 PRO A N 1
ATOM 1511 C CA . PRO A 1 187 ? 6.654 4.260 -16.685 1.00 93.25 187 PRO A CA 1
ATOM 1512 C C . PRO A 1 187 ? 7.851 3.534 -16.049 1.00 93.25 187 PRO A C 1
ATOM 1514 O O . PRO A 1 187 ? 8.995 3.797 -16.432 1.00 93.25 187 PRO A O 1
ATOM 1517 N N . LEU A 1 188 ? 7.621 2.608 -15.108 1.00 94.19 188 LEU A N 1
ATOM 1518 C CA . LEU A 1 188 ? 8.707 1.835 -14.486 1.00 94.19 188 LEU A CA 1
ATOM 1519 C C . LEU A 1 188 ? 9.317 0.811 -15.446 1.00 94.19 188 LEU A C 1
ATOM 1521 O O . LEU A 1 188 ? 10.541 0.686 -15.505 1.00 94.19 188 LEU A O 1
ATOM 1525 N N . ALA A 1 189 ? 8.490 0.126 -16.234 1.00 94.94 189 ALA A N 1
ATOM 1526 C CA . ALA A 1 189 ? 8.941 -0.804 -17.260 1.00 94.94 189 ALA A CA 1
ATOM 1527 C C . ALA A 1 189 ? 9.853 -0.089 -18.260 1.00 94.94 189 ALA A C 1
ATOM 1529 O O . ALA A 1 189 ? 10.968 -0.542 -18.508 1.00 94.94 189 ALA A O 1
ATOM 1530 N N . LEU A 1 190 ? 9.442 1.084 -18.754 1.00 93.31 190 LEU A N 1
ATOM 1531 C CA . LEU A 1 190 ? 10.248 1.880 -19.676 1.00 93.31 190 LEU A CA 1
ATOM 1532 C C . LEU A 1 190 ? 11.583 2.320 -19.056 1.00 93.31 190 LEU A C 1
ATOM 1534 O O . LEU A 1 190 ? 12.609 2.274 -19.737 1.00 93.31 190 LEU A O 1
ATOM 1538 N N . LYS A 1 191 ? 11.594 2.725 -17.776 1.00 93.31 191 LYS A N 1
ATOM 1539 C CA . LYS A 1 191 ? 12.834 3.043 -17.047 1.00 93.31 191 LYS A CA 1
ATOM 1540 C C . LYS A 1 191 ? 13.789 1.848 -17.064 1.00 93.31 191 LYS A C 1
ATOM 1542 O O . LYS A 1 191 ? 14.942 2.002 -17.459 1.00 93.31 191 LYS A O 1
ATOM 1547 N N . TYR A 1 192 ? 13.319 0.672 -16.653 1.00 95.06 192 TYR A N 1
ATOM 1548 C CA . TYR A 1 192 ? 14.172 -0.511 -16.556 1.00 95.06 192 TYR A CA 1
ATOM 1549 C C . TYR A 1 192 ? 14.604 -1.048 -17.918 1.00 95.06 192 TYR A C 1
ATOM 1551 O O . TYR A 1 192 ? 15.756 -1.445 -18.059 1.00 95.06 192 TYR A O 1
ATOM 1559 N N . ILE A 1 193 ? 13.741 -0.988 -18.933 1.00 95.00 193 ILE A N 1
ATOM 1560 C CA . ILE A 1 193 ? 14.077 -1.375 -20.310 1.00 95.00 193 ILE A CA 1
ATOM 1561 C C . ILE A 1 193 ? 15.196 -0.493 -20.858 1.00 95.00 193 ILE A C 1
ATOM 1563 O O . ILE A 1 193 ? 16.154 -1.016 -21.414 1.00 95.00 193 ILE A O 1
ATOM 1567 N N . LYS A 1 194 ? 15.134 0.828 -20.650 1.00 92.69 194 LYS A N 1
ATOM 1568 C CA . LYS A 1 194 ? 16.210 1.743 -21.072 1.00 92.69 194 LYS A CA 1
ATOM 1569 C C . LYS A 1 194 ? 17.540 1.453 -20.372 1.00 92.69 194 LYS A C 1
ATOM 1571 O O . LYS A 1 194 ? 18.590 1.634 -20.976 1.00 92.69 194 LYS A O 1
ATOM 1576 N N . GLN A 1 195 ? 17.494 1.034 -19.107 1.00 93.19 195 GLN A N 1
ATOM 1577 C CA . GLN A 1 195 ? 18.691 0.682 -18.340 1.00 93.19 195 GLN A CA 1
ATOM 1578 C C . GLN A 1 195 ? 19.291 -0.660 -18.772 1.00 93.19 195 GLN A C 1
ATOM 1580 O O . GLN A 1 195 ? 20.508 -0.793 -18.803 1.00 93.19 195 GLN A O 1
ATOM 1585 N N . GLU A 1 196 ? 18.451 -1.652 -19.068 1.00 95.44 196 GLU A N 1
ATOM 1586 C CA . GLU A 1 196 ? 18.888 -3.008 -19.422 1.00 95.44 196 GLU A CA 1
ATOM 1587 C C . GLU A 1 196 ? 19.287 -3.130 -20.898 1.00 95.44 196 GLU A C 1
ATOM 1589 O O . GLU A 1 196 ? 20.247 -3.814 -21.238 1.00 95.44 196 GLU A O 1
ATOM 1594 N N . PHE A 1 197 ? 18.571 -2.431 -21.780 1.00 93.69 197 PHE A N 1
ATOM 1595 C CA . PHE A 1 197 ? 18.733 -2.506 -23.230 1.00 93.69 197 PHE A CA 1
ATOM 1596 C C . PHE A 1 197 ? 19.056 -1.125 -23.828 1.00 93.69 197 PHE A C 1
ATOM 1598 O O . PHE A 1 197 ? 18.300 -0.622 -24.664 1.00 93.69 197 PHE A O 1
ATOM 1605 N N . PRO A 1 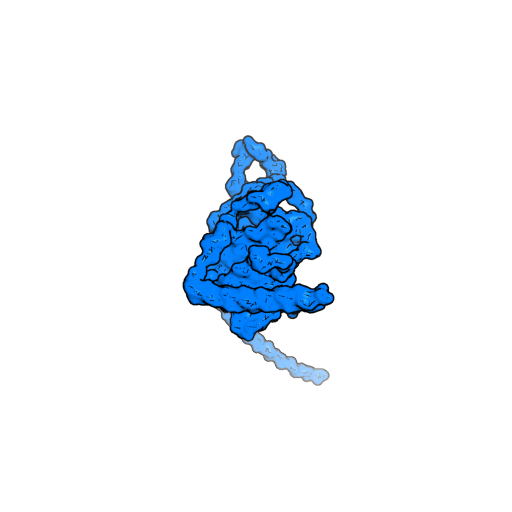198 ? 20.185 -0.492 -23.451 1.00 91.25 198 PRO A N 1
ATOM 1606 C CA . PRO A 1 198 ? 20.504 0.884 -23.851 1.00 91.25 198 PRO A CA 1
ATOM 1607 C C . PRO A 1 198 ? 20.639 1.069 -25.371 1.00 91.25 198 PRO A C 1
ATOM 1609 O O . PRO A 1 198 ? 20.443 2.168 -25.887 1.00 91.25 198 PRO A O 1
ATOM 1612 N N . ASN A 1 199 ? 20.932 -0.011 -26.102 1.00 91.38 199 ASN A N 1
ATOM 1613 C CA . ASN A 1 199 ? 21.100 0.009 -27.555 1.00 91.38 199 ASN A CA 1
ATOM 1614 C C . ASN A 1 199 ? 19.768 -0.015 -28.328 1.00 91.38 199 ASN A C 1
ATOM 1616 O O . ASN A 1 199 ? 19.759 0.240 -29.532 1.00 91.38 199 ASN A O 1
ATOM 1620 N N . ILE A 1 200 ? 18.640 -0.305 -27.667 1.00 89.56 200 ILE A N 1
ATOM 1621 C CA . ILE A 1 200 ? 17.322 -0.353 -28.309 1.00 89.56 200 ILE A CA 1
ATOM 1622 C C . ILE A 1 200 ? 16.613 0.982 -28.081 1.00 89.56 200 ILE A C 1
ATOM 1624 O O . ILE A 1 200 ? 16.126 1.283 -26.991 1.00 89.56 200 ILE A O 1
ATOM 1628 N N . LYS A 1 201 ? 16.542 1.803 -29.131 1.00 85.12 201 LYS A N 1
ATOM 1629 C CA . LYS A 1 201 ? 15.924 3.132 -29.051 1.00 85.12 201 LYS A CA 1
ATOM 1630 C C . LYS A 1 201 ? 14.392 3.026 -29.018 1.00 85.12 201 LYS A C 1
ATOM 1632 O O . LYS A 1 201 ? 13.834 2.332 -29.874 1.00 85.12 201 LYS A O 1
ATOM 1637 N N . PRO A 1 202 ? 13.700 3.740 -28.108 1.00 80.44 202 PRO A N 1
ATOM 1638 C CA . PRO A 1 202 ? 12.248 3.895 -28.167 1.00 80.44 202 PRO A CA 1
ATOM 1639 C C . PRO A 1 202 ? 11.789 4.373 -29.548 1.00 80.44 202 PRO A C 1
ATOM 1641 O O . PRO A 1 202 ? 12.388 5.288 -30.109 1.00 80.44 202 PRO A O 1
ATOM 1644 N N . GLY A 1 203 ? 10.750 3.739 -30.095 1.00 76.44 203 GLY A N 1
ATOM 1645 C CA . GLY A 1 203 ? 10.217 4.054 -31.427 1.00 76.44 203 GLY A CA 1
ATOM 1646 C C . GLY A 1 203 ? 10.986 3.442 -32.605 1.00 76.44 203 GLY A C 1
ATOM 1647 O O . GLY A 1 203 ? 10.595 3.649 -33.748 1.00 76.44 203 GLY A O 1
ATOM 1648 N N . SER A 1 204 ? 12.057 2.678 -32.360 1.00 83.06 204 SER A N 1
ATOM 1649 C CA . SER A 1 204 ? 12.682 1.860 -33.409 1.00 83.06 204 SER A CA 1
ATOM 1650 C C . SER A 1 204 ? 11.849 0.614 -33.724 1.00 83.06 204 SER A C 1
ATOM 1652 O O . SER A 1 204 ? 11.087 0.147 -32.881 1.00 83.06 204 SER A O 1
ATOM 1654 N N . ALA A 1 205 ? 12.041 0.022 -34.907 1.00 79.44 205 ALA A N 1
ATOM 1655 C CA . ALA A 1 205 ? 11.371 -1.227 -35.290 1.00 79.44 205 ALA A CA 1
ATOM 1656 C C . ALA A 1 205 ? 11.663 -2.396 -34.325 1.00 79.44 205 ALA A C 1
ATOM 1658 O O . ALA A 1 205 ? 10.840 -3.290 -34.165 1.00 79.44 205 ALA A O 1
ATOM 1659 N N . SER A 1 206 ? 12.817 -2.372 -33.651 1.00 80.94 206 SER A N 1
ATOM 1660 C CA . SER A 1 206 ? 13.206 -3.371 -32.646 1.00 80.94 206 SER A CA 1
ATOM 1661 C C . SER A 1 206 ? 12.615 -3.103 -31.256 1.00 80.94 206 SER A C 1
ATOM 1663 O O . SER A 1 206 ? 12.830 -3.898 -30.339 1.00 80.94 206 SER A O 1
ATOM 1665 N N . PHE A 1 207 ? 11.919 -1.978 -31.063 1.00 88.50 207 PHE A N 1
ATOM 1666 C CA . PHE A 1 207 ? 11.338 -1.599 -29.783 1.00 88.50 207 PHE A CA 1
ATOM 1667 C C . PHE A 1 207 ? 9.938 -2.195 -29.627 1.00 88.50 207 PHE A C 1
ATOM 1669 O O . PHE A 1 207 ? 8.937 -1.601 -30.019 1.00 88.50 207 PHE A O 1
ATOM 1676 N N . ASP A 1 208 ? 9.882 -3.365 -28.999 1.00 91.25 208 ASP A N 1
ATOM 1677 C CA . ASP A 1 208 ? 8.643 -3.987 -28.538 1.00 91.25 208 ASP A CA 1
ATOM 1678 C C . ASP A 1 208 ? 8.608 -3.954 -27.008 1.00 91.25 208 ASP A C 1
ATOM 1680 O O . ASP A 1 208 ? 9.354 -4.667 -26.332 1.00 91.25 208 ASP A O 1
ATOM 1684 N N . LEU A 1 209 ? 7.741 -3.102 -26.457 1.00 90.62 209 LEU A N 1
ATOM 1685 C CA . LEU A 1 209 ? 7.654 -2.875 -25.017 1.00 90.62 209 LEU A CA 1
ATOM 1686 C C . LEU A 1 209 ? 7.298 -4.154 -24.246 1.00 90.62 209 LEU A C 1
ATOM 1688 O O . LEU A 1 209 ? 7.902 -4.417 -23.207 1.00 90.62 209 LEU A O 1
ATOM 1692 N N . ASN A 1 210 ? 6.360 -4.957 -24.755 1.00 92.94 210 ASN A N 1
ATOM 1693 C CA . ASN A 1 210 ? 5.932 -6.195 -24.100 1.00 92.94 210 ASN A CA 1
ATOM 1694 C C . ASN A 1 210 ? 7.064 -7.220 -24.110 1.00 92.94 210 ASN A C 1
ATOM 1696 O O . ASN A 1 210 ? 7.421 -7.774 -23.068 1.00 92.94 210 ASN A O 1
ATOM 1700 N N . LYS A 1 211 ? 7.680 -7.437 -25.275 1.00 94.44 211 LYS A N 1
ATOM 1701 C CA . LYS A 1 211 ? 8.785 -8.391 -25.414 1.00 94.44 211 LYS A CA 1
ATOM 1702 C C . LYS A 1 211 ? 9.970 -8.015 -24.525 1.00 94.44 211 LYS A C 1
ATOM 1704 O O . LYS A 1 211 ? 10.522 -8.875 -23.840 1.00 94.44 211 LYS A O 1
ATOM 1709 N N . LEU A 1 212 ? 10.336 -6.734 -24.497 1.00 95.44 212 LEU A N 1
ATOM 1710 C CA . LEU A 1 212 ? 11.440 -6.232 -23.676 1.00 95.44 212 LEU A CA 1
ATOM 1711 C C . LEU A 1 212 ? 11.118 -6.293 -22.181 1.00 95.44 212 LEU A C 1
ATOM 1713 O O . LEU A 1 212 ? 11.986 -6.659 -21.394 1.00 95.44 212 LEU A O 1
ATOM 1717 N N . PHE A 1 213 ? 9.876 -6.007 -21.786 1.00 96.00 213 PHE A N 1
ATOM 1718 C CA . PHE A 1 213 ? 9.428 -6.152 -20.401 1.00 96.00 213 PHE A CA 1
ATOM 1719 C C . PHE A 1 213 ? 9.561 -7.598 -19.909 1.00 96.00 213 PHE A C 1
ATOM 1721 O O . PHE A 1 213 ? 10.095 -7.839 -18.825 1.00 96.00 213 PHE A O 1
ATOM 1728 N N . HIS A 1 214 ? 9.145 -8.576 -20.717 1.00 95.44 214 HIS A N 1
ATOM 1729 C CA . HIS A 1 214 ? 9.284 -9.988 -20.359 1.00 95.44 214 HIS A CA 1
ATOM 1730 C C . HIS A 1 214 ? 10.743 -10.462 -20.318 1.00 95.44 214 HIS A C 1
ATOM 1732 O O . HIS A 1 214 ? 11.039 -11.381 -19.550 1.00 95.44 214 HIS A O 1
ATOM 1738 N N . ALA A 1 215 ? 11.638 -9.812 -21.068 1.00 95.88 215 ALA A N 1
ATOM 1739 C CA . ALA A 1 215 ? 13.077 -10.068 -21.067 1.00 95.88 215 ALA A CA 1
ATOM 1740 C C . ALA A 1 215 ? 13.844 -9.384 -19.916 1.00 95.88 215 ALA A C 1
ATOM 1742 O O . ALA A 1 215 ? 15.032 -9.652 -19.747 1.00 95.88 215 ALA A O 1
ATOM 1743 N N . LEU A 1 216 ? 13.204 -8.516 -19.119 1.00 96.44 216 LEU A N 1
ATOM 1744 C CA . LEU A 1 216 ? 13.853 -7.891 -17.963 1.00 96.44 216 LEU A CA 1
ATOM 1745 C C . LEU A 1 216 ? 14.278 -8.936 -16.913 1.00 96.44 216 LEU A C 1
ATOM 1747 O O . LEU A 1 216 ? 13.553 -9.914 -16.688 1.00 96.44 216 LEU A O 1
ATOM 1751 N N . PRO A 1 217 ? 15.380 -8.687 -16.175 1.00 96.25 217 PRO A N 1
ATOM 1752 C CA . PRO A 1 217 ? 15.720 -9.453 -14.982 1.00 96.25 217 PRO A CA 1
ATOM 1753 C C . PRO A 1 217 ? 14.541 -9.538 -14.006 1.00 96.25 217 PRO A C 1
ATOM 1755 O O . PRO A 1 217 ? 13.810 -8.560 -13.824 1.00 96.25 217 PRO A O 1
ATOM 1758 N N . GLY A 1 218 ? 14.382 -10.689 -13.343 1.00 95.19 218 GLY A N 1
ATOM 1759 C CA . GLY A 1 218 ? 13.211 -10.995 -12.509 1.00 95.19 218 GLY A CA 1
ATOM 1760 C C . GLY A 1 218 ? 12.882 -9.917 -11.473 1.00 95.19 218 GLY A C 1
ATOM 1761 O O . GLY A 1 218 ? 11.723 -9.529 -11.349 1.00 95.19 218 GLY A O 1
ATOM 1762 N N . GLU A 1 219 ? 13.901 -9.368 -10.810 1.00 94.56 219 GLU A N 1
ATOM 1763 C CA . GLU A 1 219 ? 13.756 -8.300 -9.813 1.00 94.56 219 GLU A CA 1
ATOM 1764 C C . GLU A 1 219 ? 13.202 -7.000 -10.422 1.00 94.56 219 GLU A C 1
ATOM 1766 O O . GLU A 1 219 ? 12.227 -6.442 -9.922 1.00 94.56 219 GLU A O 1
ATOM 1771 N N . LYS A 1 220 ? 13.764 -6.543 -11.551 1.00 95.25 220 LYS A N 1
ATOM 1772 C CA . LYS A 1 220 ? 13.296 -5.338 -12.262 1.00 95.25 220 LYS A CA 1
ATOM 1773 C C . LYS A 1 220 ? 11.890 -5.533 -12.819 1.00 95.25 220 LYS A C 1
ATOM 1775 O O . LYS A 1 220 ? 11.056 -4.636 -12.715 1.00 95.25 220 LYS A O 1
ATOM 1780 N N . ARG A 1 221 ? 11.615 -6.717 -13.374 1.00 95.81 221 ARG A N 1
ATOM 1781 C CA . ARG A 1 221 ? 10.287 -7.074 -13.880 1.00 95.81 221 ARG A CA 1
ATOM 1782 C C . ARG A 1 221 ? 9.257 -7.035 -12.756 1.00 95.81 221 ARG A C 1
ATOM 1784 O O . ARG A 1 221 ? 8.247 -6.370 -12.910 1.00 95.81 221 ARG A O 1
ATOM 1791 N N . LYS A 1 222 ? 9.563 -7.642 -11.605 1.00 94.81 222 LYS A N 1
ATOM 1792 C CA . LYS A 1 222 ? 8.709 -7.644 -10.407 1.00 94.81 222 LYS A CA 1
ATOM 1793 C C . LYS A 1 222 ? 8.414 -6.233 -9.885 1.00 94.81 222 LYS A C 1
ATOM 1795 O O . LYS A 1 222 ? 7.279 -5.949 -9.521 1.00 94.81 222 LYS A O 1
ATOM 1800 N N . LEU A 1 223 ? 9.402 -5.334 -9.875 1.00 95.31 223 LEU A N 1
ATOM 1801 C CA . LEU A 1 223 ? 9.205 -3.926 -9.492 1.00 95.31 223 LEU A CA 1
ATOM 1802 C C . LEU A 1 223 ? 8.326 -3.152 -10.489 1.00 95.31 223 LEU A C 1
ATOM 1804 O O . LEU A 1 223 ? 7.613 -2.230 -10.094 1.00 95.31 223 LEU A O 1
ATOM 1808 N N . ALA A 1 224 ? 8.370 -3.524 -11.768 1.00 96.12 224 ALA A N 1
ATOM 1809 C CA . ALA A 1 224 ? 7.566 -2.934 -12.834 1.00 96.12 224 ALA A CA 1
ATOM 1810 C C . ALA A 1 224 ? 6.288 -3.725 -13.162 1.00 96.12 224 ALA A C 1
ATOM 1812 O O . ALA A 1 224 ? 5.642 -3.424 -14.162 1.00 96.12 224 ALA A O 1
ATOM 1813 N N . THR A 1 225 ? 5.899 -4.703 -12.346 1.00 97.12 225 THR A N 1
ATOM 1814 C CA . THR A 1 225 ? 4.597 -5.372 -12.439 1.00 97.12 225 THR A CA 1
ATOM 1815 C C . THR A 1 225 ? 3.628 -4.700 -11.474 1.00 97.12 225 THR A C 1
ATOM 1817 O O . THR A 1 225 ? 3.947 -4.494 -10.304 1.00 97.12 225 THR A O 1
ATOM 1820 N N . ILE A 1 226 ? 2.444 -4.359 -11.971 1.00 97.06 226 ILE A N 1
ATOM 1821 C CA . ILE A 1 226 ? 1.325 -3.895 -11.152 1.00 97.06 226 ILE A CA 1
ATOM 1822 C C . ILE A 1 226 ? 0.793 -5.089 -10.361 1.00 97.06 226 ILE A C 1
ATOM 1824 O O . ILE A 1 226 ? 0.521 -6.137 -10.946 1.00 97.06 226 ILE A O 1
ATOM 1828 N N . THR A 1 227 ? 0.643 -4.923 -9.047 1.00 96.81 227 THR A N 1
ATOM 1829 C CA . THR A 1 227 ? 0.091 -5.961 -8.157 1.00 96.81 227 THR A CA 1
ATOM 1830 C C . THR A 1 227 ? -1.244 -5.554 -7.544 1.00 96.81 227 THR A C 1
ATOM 1832 O O . THR A 1 227 ? -1.861 -6.319 -6.803 1.00 96.81 227 THR A O 1
ATOM 1835 N N . SER A 1 228 ? -1.703 -4.335 -7.830 1.00 97.56 228 SER A N 1
ATOM 1836 C CA . SER A 1 228 ? -2.913 -3.778 -7.250 1.00 97.56 228 SER A CA 1
ATOM 1837 C C . SER A 1 228 ? -3.597 -2.757 -8.150 1.00 97.56 228 SER A C 1
ATOM 1839 O O . SER A 1 228 ? -2.947 -2.002 -8.871 1.00 97.56 228 SER A O 1
ATOM 1841 N N . ASN A 1 229 ? -4.918 -2.677 -8.027 1.00 97.75 229 ASN A N 1
ATOM 1842 C CA . ASN A 1 229 ? -5.728 -1.619 -8.609 1.00 97.75 229 ASN A CA 1
ATOM 1843 C C . ASN A 1 229 ? -6.312 -0.731 -7.504 1.00 97.75 229 ASN A C 1
ATOM 1845 O O . ASN A 1 229 ? -6.997 -1.247 -6.610 1.00 97.75 229 ASN A O 1
ATOM 1849 N N . PRO A 1 230 ? -6.090 0.593 -7.572 1.00 97.56 230 PRO A N 1
ATOM 1850 C CA . PRO A 1 230 ? -6.798 1.544 -6.732 1.00 97.56 230 PRO A CA 1
ATOM 1851 C C . PRO A 1 230 ? -8.307 1.511 -6.986 1.00 97.56 230 PRO A C 1
ATOM 1853 O O . PRO A 1 230 ? -8.769 1.508 -8.126 1.00 97.56 230 PRO A O 1
ATOM 1856 N N . VAL A 1 231 ? -9.084 1.495 -5.908 1.00 97.75 231 VAL A N 1
ATOM 1857 C CA . VAL A 1 231 ? -10.551 1.520 -5.902 1.00 97.75 231 VAL A CA 1
ATOM 1858 C C . VAL A 1 231 ? -11.047 2.535 -4.874 1.00 97.75 231 VAL A C 1
ATOM 1860 O O . VAL A 1 231 ? -10.283 3.028 -4.057 1.00 97.75 231 VAL A O 1
ATOM 1863 N N . LYS A 1 232 ? -12.337 2.875 -4.879 1.00 96.12 232 LYS A N 1
ATOM 1864 C CA . LYS A 1 232 ? -12.908 3.693 -3.794 1.00 96.12 232 LYS A CA 1
ATOM 1865 C C . LYS A 1 232 ? -12.937 2.895 -2.485 1.00 96.12 232 LYS A C 1
ATOM 1867 O O . LYS A 1 232 ? -13.075 1.673 -2.536 1.00 96.12 232 LYS A O 1
ATOM 1872 N N . ALA A 1 233 ? -12.920 3.577 -1.336 1.00 95.06 233 ALA A N 1
ATOM 1873 C CA . ALA A 1 233 ? -13.068 2.944 -0.018 1.00 95.06 233 ALA A CA 1
ATOM 1874 C C . ALA A 1 233 ? -14.304 2.029 0.047 1.00 95.06 233 ALA A C 1
ATOM 1876 O O . ALA A 1 233 ? -14.199 0.871 0.441 1.00 95.06 233 ALA A O 1
ATOM 1877 N N . SER A 1 234 ? -15.446 2.489 -0.480 1.00 93.62 234 SER A N 1
ATOM 1878 C CA . SER A 1 234 ? -16.689 1.704 -0.583 1.00 93.62 234 SER A CA 1
ATOM 1879 C C . SER A 1 234 ? -16.592 0.461 -1.478 1.00 93.62 234 SER A C 1
ATOM 1881 O O . SER A 1 234 ? -17.444 -0.421 -1.422 1.00 93.62 234 SER A O 1
ATOM 1883 N N . GLY A 1 235 ? -15.554 0.363 -2.314 1.00 92.50 235 GLY A N 1
ATOM 1884 C CA . GLY A 1 235 ? -15.250 -0.826 -3.108 1.00 92.50 235 GLY A CA 1
ATOM 1885 C C . GLY A 1 235 ? -14.559 -1.940 -2.315 1.00 92.50 235 GLY A C 1
ATOM 1886 O O . GLY A 1 235 ? -14.475 -3.062 -2.826 1.00 92.50 235 GLY A O 1
ATOM 1887 N N . ILE A 1 236 ? -14.063 -1.636 -1.110 1.00 94.44 236 ILE A N 1
ATOM 1888 C CA . ILE A 1 236 ? -13.402 -2.564 -0.174 1.00 94.44 236 ILE A CA 1
ATOM 1889 C C . ILE A 1 236 ? -14.224 -2.742 1.100 1.00 94.44 236 ILE A C 1
ATOM 1891 O O . ILE A 1 236 ? -14.319 -3.854 1.615 1.00 94.44 236 ILE A O 1
ATOM 1895 N N . PHE A 1 237 ? -14.811 -1.653 1.589 1.00 94.00 237 PHE A N 1
ATOM 1896 C CA . PHE A 1 237 ? -15.557 -1.598 2.834 1.00 94.00 237 PHE A CA 1
ATOM 1897 C C . PHE A 1 237 ? -17.047 -1.488 2.542 1.00 94.00 237 PHE A C 1
ATOM 1899 O O . PHE A 1 237 ? -17.541 -0.473 2.052 1.00 94.00 237 PHE A O 1
ATOM 1906 N N . SER A 1 238 ? -17.755 -2.571 2.835 1.00 91.19 238 SER A N 1
ATOM 1907 C CA . SER A 1 238 ? -19.206 -2.655 2.772 1.00 91.19 238 SER A CA 1
ATOM 1908 C C . SER A 1 238 ? -19.646 -3.491 3.960 1.00 91.19 238 SER A C 1
ATOM 1910 O O . SER A 1 238 ? -19.312 -4.673 4.034 1.00 91.19 238 SER A O 1
ATOM 1912 N N . TYR A 1 239 ? -20.326 -2.834 4.894 1.00 91.88 239 TYR A N 1
ATOM 1913 C CA . TYR A 1 239 ? -20.644 -3.387 6.201 1.00 91.88 239 TYR A CA 1
ATOM 1914 C C . TYR A 1 239 ? -22.119 -3.756 6.303 1.00 91.88 239 TYR A C 1
ATOM 1916 O O . TYR A 1 239 ? -22.995 -3.072 5.768 1.00 91.88 239 TYR A O 1
ATOM 1924 N N . THR A 1 240 ? -22.379 -4.832 7.028 1.00 90.81 240 THR A N 1
ATOM 1925 C CA . THR A 1 240 ? -23.703 -5.214 7.510 1.00 90.81 240 THR A CA 1
ATOM 1926 C C . THR A 1 240 ? -24.162 -4.285 8.638 1.00 90.81 240 THR A C 1
ATOM 1928 O O . THR A 1 240 ? -23.384 -3.508 9.196 1.00 90.81 240 THR A O 1
ATOM 1931 N N . SER A 1 241 ? -25.444 -4.357 9.001 1.00 90.06 241 SER A N 1
ATOM 1932 C CA . SER A 1 241 ? -25.990 -3.577 10.118 1.00 90.06 241 SER A CA 1
ATOM 1933 C C . SER A 1 241 ? -25.296 -3.876 11.451 1.00 90.06 241 SER A C 1
ATOM 1935 O O . SER A 1 241 ? -25.091 -2.951 12.236 1.00 90.06 241 SER A O 1
ATOM 1937 N N . ASP A 1 242 ? -24.894 -5.128 11.679 1.00 86.19 242 ASP A N 1
ATOM 1938 C CA . ASP A 1 242 ? -24.227 -5.550 12.914 1.00 86.19 242 ASP A CA 1
ATOM 1939 C C . ASP A 1 242 ? -22.800 -4.991 13.002 1.00 86.19 242 ASP A C 1
ATOM 1941 O O . ASP A 1 242 ? -22.409 -4.433 14.028 1.00 86.19 242 ASP A O 1
ATOM 1945 N N . GLU A 1 243 ? -22.049 -5.038 11.899 1.00 88.12 243 GLU A N 1
ATOM 1946 C CA . GLU A 1 243 ? -20.702 -4.455 11.805 1.00 88.12 243 GLU A CA 1
ATOM 1947 C C . GLU A 1 243 ? -20.743 -2.926 11.964 1.00 88.12 243 GLU A C 1
ATOM 1949 O O . GLU A 1 243 ? -19.915 -2.343 12.662 1.00 88.12 243 GLU A O 1
ATOM 1954 N N . LEU A 1 244 ? -21.755 -2.259 11.395 1.00 87.75 244 LEU A N 1
ATOM 1955 C CA . LEU A 1 244 ? -21.979 -0.825 11.614 1.00 87.75 244 LEU A CA 1
ATOM 1956 C C . LEU A 1 244 ? -22.292 -0.499 13.079 1.00 87.75 244 LEU A C 1
ATOM 1958 O O . LEU A 1 244 ? -21.904 0.563 13.568 1.00 87.75 244 LEU A O 1
ATOM 1962 N N . ALA A 1 245 ? -23.008 -1.378 13.783 1.00 84.81 245 ALA A N 1
ATOM 1963 C CA . ALA A 1 245 ? -23.273 -1.197 15.205 1.00 84.81 245 ALA A CA 1
ATOM 1964 C C . ALA A 1 245 ? -21.987 -1.324 16.037 1.00 84.81 245 ALA A C 1
ATOM 1966 O O . ALA A 1 245 ? -21.817 -0.562 16.989 1.00 84.81 245 ALA A O 1
ATOM 1967 N N . GLU A 1 246 ? -21.075 -2.227 15.662 1.00 80.06 246 GLU A N 1
ATOM 1968 C CA . GLU A 1 246 ? -19.752 -2.346 16.289 1.00 80.06 246 GLU A CA 1
ATOM 1969 C C . GLU A 1 246 ? -18.915 -1.084 16.072 1.00 80.06 246 GLU A C 1
ATOM 1971 O O . GLU A 1 246 ? -18.453 -0.472 17.035 1.00 80.06 246 GLU A O 1
ATOM 1976 N N . ILE A 1 247 ? -18.820 -0.607 14.827 1.00 83.38 247 ILE A N 1
ATOM 1977 C CA . ILE A 1 247 ? -18.107 0.638 14.501 1.00 83.38 247 ILE A CA 1
ATOM 1978 C C . ILE A 1 247 ? -18.603 1.791 15.378 1.00 83.38 247 ILE A C 1
ATOM 1980 O O . ILE A 1 247 ? -17.799 2.465 16.019 1.00 83.38 247 ILE A O 1
ATOM 1984 N N . LYS A 1 248 ? -19.924 1.964 15.503 1.00 83.25 248 LYS A N 1
ATOM 1985 C CA . LYS A 1 248 ? -20.518 3.020 16.339 1.00 83.25 248 LYS A CA 1
ATOM 1986 C C . LYS A 1 248 ? -20.158 2.898 17.822 1.00 83.25 248 LYS A C 1
ATOM 1988 O O . LYS A 1 248 ? -19.939 3.916 18.480 1.00 83.25 248 LYS A O 1
ATOM 1993 N N . ARG A 1 249 ? -20.092 1.680 18.377 1.00 78.06 249 ARG A N 1
ATOM 1994 C CA . ARG A 1 249 ? -19.661 1.463 19.774 1.00 78.06 249 ARG A CA 1
ATOM 1995 C C . ARG A 1 249 ? -18.222 1.930 19.992 1.00 78.06 249 ARG A C 1
ATOM 1997 O O . ARG A 1 249 ? -17.921 2.588 20.991 1.00 78.06 249 ARG A O 1
ATOM 2004 N N . HIS A 1 250 ? -17.343 1.645 19.040 1.00 71.75 250 HIS A N 1
ATOM 2005 C CA . HIS A 1 250 ? -15.950 2.072 19.113 1.00 71.75 250 HIS A CA 1
ATOM 2006 C C . HIS A 1 250 ? -15.769 3.566 18.821 1.00 71.75 250 HIS A C 1
ATOM 2008 O O . HIS A 1 250 ? -14.993 4.220 19.519 1.00 71.75 250 HIS A O 1
ATOM 2014 N N . GLU A 1 251 ? -16.536 4.148 17.898 1.00 74.19 251 GLU A N 1
ATOM 2015 C CA . GLU A 1 251 ? -16.586 5.601 17.685 1.00 74.19 251 GLU A CA 1
ATOM 2016 C C . GLU A 1 251 ? -16.967 6.339 18.975 1.00 74.19 251 GLU A C 1
ATOM 2018 O O . GLU A 1 251 ? -16.312 7.311 19.342 1.00 74.19 251 GLU A O 1
ATOM 2023 N N . LEU A 1 252 ? -17.943 5.842 19.745 1.00 70.38 252 LEU A N 1
ATOM 2024 C CA . LEU A 1 252 ? -18.279 6.398 21.066 1.00 70.38 252 LEU A CA 1
ATOM 2025 C C . LEU A 1 252 ? -17.091 6.363 22.041 1.00 70.38 252 LEU A C 1
ATOM 2027 O O . LEU A 1 252 ? -16.889 7.305 22.817 1.00 70.38 252 LEU A O 1
ATOM 2031 N N . THR A 1 253 ? -16.268 5.315 21.976 1.00 70.56 253 THR A N 1
ATOM 2032 C CA . THR A 1 253 ? -15.034 5.214 22.769 1.00 70.56 253 THR A CA 1
ATOM 2033 C C . THR A 1 253 ? -13.996 6.244 22.313 1.00 70.56 253 THR A C 1
ATOM 2035 O O . THR A 1 253 ? -13.391 6.918 23.152 1.00 70.56 253 THR A O 1
ATOM 2038 N N . ILE A 1 254 ? -13.831 6.438 21.000 1.00 68.56 254 ILE A N 1
ATOM 2039 C CA . ILE A 1 254 ? -12.956 7.472 20.421 1.00 68.56 254 ILE A CA 1
ATOM 2040 C C . ILE A 1 254 ? -13.407 8.864 20.867 1.00 68.56 254 ILE A C 1
ATOM 2042 O O . ILE A 1 254 ? -12.591 9.637 21.372 1.00 68.56 254 ILE A O 1
ATOM 2046 N N . ILE A 1 255 ? -14.704 9.160 20.757 1.00 69.19 255 ILE A N 1
ATOM 2047 C CA . ILE A 1 255 ? -15.308 10.436 21.158 1.00 69.19 255 ILE A CA 1
ATOM 2048 C C . ILE A 1 255 ? -15.042 10.720 22.635 1.00 69.19 255 ILE A C 1
ATOM 2050 O O . ILE A 1 255 ? -14.621 11.823 22.991 1.00 69.19 255 ILE A O 1
ATOM 2054 N N . THR A 1 256 ? -15.254 9.726 23.496 1.00 71.06 256 THR A N 1
ATOM 2055 C CA . THR A 1 256 ? -15.023 9.854 24.941 1.00 71.06 256 THR A CA 1
ATOM 2056 C C . THR A 1 256 ? -13.552 10.156 25.241 1.00 71.06 256 THR A C 1
ATOM 2058 O O . THR A 1 256 ? -13.248 11.097 25.974 1.00 71.06 256 THR A O 1
ATOM 2061 N N . GLN A 1 257 ? -12.617 9.433 24.617 1.00 68.69 257 GLN A N 1
ATOM 2062 C CA . GLN A 1 257 ? -11.181 9.690 24.783 1.00 68.69 257 GLN A CA 1
ATOM 2063 C C . GLN A 1 257 ? -10.766 11.072 24.256 1.00 68.69 257 GLN A C 1
ATOM 2065 O O . GLN A 1 257 ? -9.955 11.757 24.883 1.00 68.69 257 GLN A O 1
ATOM 2070 N N . HIS A 1 258 ? -11.324 11.498 23.122 1.00 67.81 258 HIS A N 1
ATOM 2071 C CA . HIS A 1 258 ? -11.035 12.795 22.518 1.00 67.81 258 HIS A CA 1
ATOM 2072 C C . HIS A 1 258 ? -11.511 13.958 23.406 1.00 67.81 258 HIS A C 1
ATOM 2074 O O . HIS A 1 258 ? -10.774 14.929 23.595 1.00 67.81 258 HIS A O 1
ATOM 2080 N N . LYS A 1 259 ? -12.706 13.847 24.006 1.00 67.06 259 LYS A N 1
ATOM 2081 C CA . LYS A 1 259 ? -13.218 14.821 24.987 1.00 67.06 259 LYS A CA 1
ATOM 2082 C C . LYS A 1 259 ? -12.311 14.920 26.214 1.00 67.06 259 LYS A C 1
ATOM 2084 O O . LYS A 1 259 ? -11.865 16.017 26.538 1.00 67.06 259 LYS A O 1
ATOM 2089 N N . ASN A 1 260 ? -11.940 13.784 26.805 1.00 66.81 260 ASN A N 1
ATOM 2090 C CA . ASN A 1 260 ? -11.060 13.753 27.979 1.00 66.81 260 ASN A CA 1
ATOM 2091 C C . ASN A 1 260 ? -9.683 14.378 27.691 1.00 66.81 260 ASN A C 1
ATOM 2093 O O . ASN A 1 260 ? -9.127 15.086 28.529 1.00 66.81 260 ASN A O 1
ATOM 2097 N N . LYS A 1 261 ? -9.132 14.173 26.485 1.00 61.84 261 LYS A N 1
ATOM 2098 C CA . LYS A 1 261 ? -7.875 14.814 26.070 1.00 61.84 261 LYS A CA 1
ATOM 2099 C C . LYS A 1 261 ? -8.016 16.338 25.998 1.00 61.84 261 LYS A C 1
ATOM 2101 O O . LYS A 1 261 ? -7.130 17.034 26.484 1.00 61.84 261 LYS A O 1
ATOM 2106 N N . LYS A 1 262 ? -9.113 16.856 25.429 1.00 60.81 262 LYS A N 1
ATOM 2107 C CA . LYS A 1 262 ? -9.387 18.305 25.363 1.00 60.81 262 LYS A CA 1
ATOM 2108 C C . LYS A 1 262 ? -9.573 18.927 26.752 1.00 60.81 262 LYS A C 1
ATOM 2110 O O . LYS A 1 262 ? -9.105 20.040 26.967 1.00 60.81 262 LYS A O 1
ATOM 2115 N N . GLU A 1 263 ? -10.204 18.219 27.685 1.00 60.31 263 GLU A N 1
ATOM 2116 C CA . GLU A 1 263 ? -10.397 18.688 29.066 1.00 60.31 263 GLU A CA 1
ATOM 2117 C C . GLU A 1 263 ? -9.100 18.675 29.886 1.00 60.31 263 GLU A C 1
ATOM 2119 O O . GLU A 1 263 ? -8.862 19.601 30.646 1.00 60.31 263 GLU A O 1
ATOM 2124 N N . SER A 1 264 ? -8.214 17.699 29.671 1.00 56.66 264 SER A N 1
ATOM 2125 C CA . SER A 1 264 ? -6.906 17.623 30.347 1.00 56.66 264 SER A CA 1
ATOM 2126 C C . SER A 1 264 ? -5.889 18.690 29.902 1.00 56.66 264 SER A C 1
ATOM 2128 O O . SER A 1 264 ? -4.836 18.801 30.526 1.00 56.66 264 SER A O 1
ATOM 2130 N N . HIS A 1 265 ? -6.144 19.409 28.805 1.00 53.00 265 HIS A N 1
ATOM 2131 C CA . HIS A 1 265 ? -5.260 20.464 28.280 1.00 53.00 265 HIS A CA 1
ATOM 2132 C C . HIS A 1 265 ? -5.820 21.880 28.530 1.00 53.00 265 HIS A C 1
ATOM 2134 O O . HIS A 1 265 ? -5.315 22.842 27.950 1.00 53.00 265 HIS A O 1
ATOM 2140 N N . ARG A 1 266 ? -6.871 22.003 29.352 1.00 45.31 266 ARG A N 1
ATOM 2141 C CA . ARG A 1 266 ? -7.368 23.270 29.908 1.00 45.31 266 ARG A CA 1
ATOM 2142 C C . ARG A 1 266 ? -6.914 23.416 31.351 1.00 45.31 266 ARG A C 1
ATOM 2144 O O . ARG A 1 266 ? -6.668 24.577 31.735 1.00 45.31 266 ARG A O 1
#

Sequence (266 aa):
MKEKIKRSIKKISPVGIAMGILFSFNPITKHKVKADVDTRETILTTFGDTYDTFLKEPFVILLSEQSAKYDYTANNENRAYKAPTFNKGEFGISVYDYYKNQNFSKKIKVFYEDGKVEYKTIKHGQQLLIKQAGIIVDLNPDASDLYEHDTYYITQKQLDAGNTGIALTNWQTYYLKSDNNGHMNGPLALKYIKQEFPNIKPGSASFDLNKLFHALPGEKRKLATITSNPVKASGIFSYTSDELAEIKRHELTIITQHKNKKESHR

Organism: NCBI:txid64104

Foldseek 3Di:
DDDDDDDDDDDDDDDDDDDDDDPPPPPPQPWPFDDDDDDPFKGKTFRHDLVVVLLPDFQDPLDDVVCLQPPQWLLCDSQNWDDADQDALKAKEAEAENRSPQADWFWKWKADPVRDIDIDIHTHRMMMIGRDFQMKMWRCLVDLDLVPTDIAGGHNVCNRRSFWYWIDYDRDIFTKGFDPPFDFSQSLLVVQLCVVPVVDDPPDPPDDSVVSLVVGDPSSNVSGTRTITGDDPCVRDDDDPVSVVSRVVVSVVSVVVSVVVVVVVD

Secondary structure (DSSP, 8-state):
----------------------------------TTS--SSEEEEE--HHHHHHTTSPP--SS-HHHHHH---GGGBTTTB-PPP--TT-EEEEE--TT--TT-EEEEEEE-TTS-EEEEEEETTEEEEE-STT-EEES-TT-SSGGG--EEE--HHHHHH--EEEEE-SS-EEEEEE--S--B-HHHHHHHHHHH-TTS-TTSTT--HHHHHHTS-HHHHHHTB--EEEE-GGGT----HHHHHHHHHHHHHHHHHHHHHHHTT-

pLDDT: mean 83.22, std 20.39, range [26.36, 98.62]